Protein AF-A0A7S1K7I9-F1 (afdb_monomer_lite)

Radius of gyration: 34.08 Å; chains: 1; bounding box: 66×91×74 Å

pLDDT: mean 73.65, std 19.46, range [31.61, 96.75]

InterPro domains:
  IPR027417 P-loop containing nucleoside triphosphate hydrolase [G3DSA:3.40.50.300] (1-66)
  IPR041562 MCM, AAA-lid domain [PF17855] (1-43)

Secondary structure (DSSP, 8-state):
----HHHHHHHHHHHHHHHHHTT-SS--HHHHHHHHHHHHHHHHHTS-HHHHHHHHHHHHHHHTHHHHHHHHHHHHHHHHHHHHHHHHHHHHHTT------EEEHHHHHHHHHTTT--HHHHHHHHHSHHHHHHEEEETTTTEEEE-GGGSSSSSSTTPPPPPPPS------------------------------------PPPP-----

Sequence (211 aa):
MPLTLRHCESIIRIAEANARMHLRHNVTEMDIDCAIGLILESFIQCQKHGVAERLRKSFGRYISKVEDRFKMVAHLLEKQYTKKDRWNQILARDGAEPEITAVHIDELKKACEEHDLDDRHLDEYIKSTMFTRTFIYKPDTRTIEKRREDIDEDLEEDMPPPPPDDDDMGMGMGMDDDRWMDGGPGEDGEQDGDGGFEYGEQQPDEDELMH

Foldseek 3Di:
DDDDPVLVVQLVVQQCVVCVVVVHPDGDPVSSLVSQLVSLVVVLVPDDPVVSVVSCVVCVCSNCVLVVLLVVLVVLVVVLQVVQVVVQVVVVVVVDDRDQRKDAQVNSQVSCVVVVHHPVSVVVSCVDPVQVVFWDQDPVRNIIGGDPVVPPPVPPPPDDPDDPDPPPPDDDDDDDDDDDDDDDDDDDDDDDDDDDDDDDDDDDDDDDDDD

Organism: NCBI:txid1169539

Structure (mmCIF, N/CA/C/O backbone):
data_AF-A0A7S1K7I9-F1
#
_entry.id   AF-A0A7S1K7I9-F1
#
loop_
_atom_site.group_PDB
_atom_site.id
_atom_site.type_symbol
_atom_site.label_atom_id
_atom_site.label_alt_id
_atom_site.label_comp_id
_atom_site.label_asym_id
_atom_site.label_entity_id
_atom_site.label_seq_id
_atom_site.pdbx_PDB_ins_code
_atom_site.Cartn_x
_atom_site.Cartn_y
_atom_site.Cartn_z
_atom_site.occupancy
_atom_site.B_iso_or_equiv
_atom_site.auth_seq_id
_atom_site.auth_comp_id
_atom_site.auth_asym_id
_atom_site.auth_atom_id
_atom_site.pdbx_PDB_model_num
ATOM 1 N N . MET A 1 1 ? -12.363 7.067 23.872 1.00 53.91 1 MET A N 1
ATOM 2 C CA . MET A 1 1 ? -12.644 5.658 24.218 1.00 53.91 1 MET A CA 1
ATOM 3 C C . MET A 1 1 ? -11.504 4.816 23.663 1.00 53.91 1 MET A C 1
ATOM 5 O O . MET A 1 1 ? -11.133 5.084 22.526 1.00 53.91 1 MET A O 1
ATOM 9 N N . PRO A 1 2 ? -10.901 3.900 24.435 1.00 66.56 2 PRO A N 1
ATOM 10 C CA . PRO A 1 2 ? -9.802 3.068 23.946 1.00 66.56 2 PRO A CA 1
ATOM 11 C C . PRO A 1 2 ? -10.293 1.990 22.965 1.00 66.56 2 PRO A C 1
ATOM 13 O O . PRO A 1 2 ? -11.495 1.741 22.849 1.00 66.56 2 PRO A O 1
ATOM 16 N N . LEU A 1 3 ? -9.351 1.363 22.254 1.00 72.62 3 LEU A N 1
ATOM 17 C CA . LEU A 1 3 ? -9.616 0.243 21.354 1.00 72.62 3 LEU A CA 1
ATOM 18 C C . LEU A 1 3 ? -10.228 -0.933 22.145 1.00 72.62 3 LEU A C 1
ATOM 20 O O . LEU A 1 3 ? -9.727 -1.279 23.212 1.00 72.62 3 LEU A O 1
ATOM 24 N N . THR A 1 4 ? -11.314 -1.533 21.650 1.00 89.00 4 THR A N 1
ATOM 25 C CA . THR A 1 4 ? -12.041 -2.611 22.346 1.00 89.00 4 THR A CA 1
ATOM 26 C C . THR A 1 4 ? -11.858 -3.958 21.644 1.00 89.00 4 THR A C 1
ATOM 28 O O . THR A 1 4 ? -11.474 -3.997 20.476 1.00 89.00 4 THR A O 1
ATOM 31 N N . LEU A 1 5 ? -12.210 -5.064 22.318 1.00 88.38 5 LEU A N 1
ATOM 32 C CA . LEU A 1 5 ? -12.237 -6.414 21.724 1.00 88.38 5 LEU A CA 1
ATOM 33 C C . LEU A 1 5 ? -13.031 -6.471 20.409 1.00 88.38 5 LEU A C 1
ATOM 35 O O . LEU A 1 5 ? -12.642 -7.183 19.489 1.00 88.38 5 LEU A O 1
ATOM 39 N N . ARG A 1 6 ? -14.092 -5.662 20.289 1.00 88.88 6 ARG A N 1
ATOM 40 C CA . ARG A 1 6 ? -14.880 -5.535 19.056 1.00 88.88 6 ARG A CA 1
ATOM 41 C C . ARG A 1 6 ? -14.037 -5.026 17.888 1.00 88.88 6 ARG A C 1
ATOM 43 O O . ARG A 1 6 ? -14.228 -5.477 16.769 1.00 88.88 6 ARG A O 1
ATOM 50 N N . HIS A 1 7 ? -13.112 -4.098 18.125 1.00 90.31 7 HIS A N 1
ATOM 51 C CA . HIS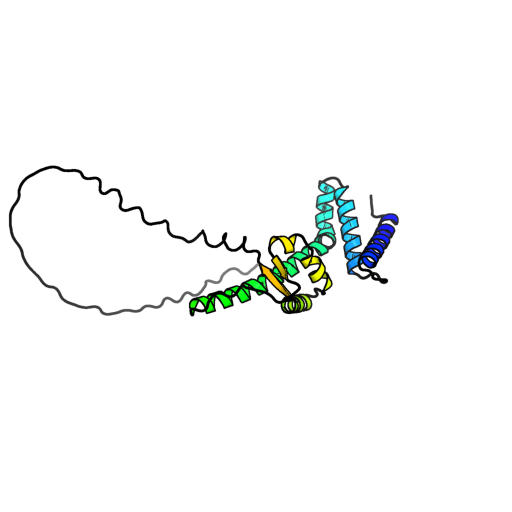 A 1 7 ? -12.251 -3.584 17.060 1.00 90.31 7 HIS A CA 1
ATOM 52 C C . HIS A 1 7 ? -11.240 -4.641 16.610 1.00 90.31 7 HIS A C 1
ATOM 54 O O . HIS A 1 7 ? -11.008 -4.768 15.415 1.00 90.31 7 HIS A O 1
ATOM 60 N N . CYS A 1 8 ? -10.694 -5.440 17.534 1.00 92.12 8 CYS A N 1
ATOM 61 C CA . CYS A 1 8 ? -9.830 -6.567 17.175 1.00 92.12 8 CYS A CA 1
ATOM 62 C C . CYS A 1 8 ? -10.583 -7.610 16.337 1.00 92.12 8 CYS A C 1
ATOM 64 O O . CYS A 1 8 ? -10.062 -8.079 15.330 1.00 92.12 8 CYS A O 1
ATOM 66 N N . GLU A 1 9 ? -11.829 -7.925 16.701 1.00 94.25 9 GLU A N 1
ATOM 67 C CA . GLU A 1 9 ? -12.684 -8.810 15.903 1.00 94.25 9 GLU A CA 1
ATOM 68 C C . GLU A 1 9 ? -12.947 -8.233 14.502 1.00 94.25 9 GLU A C 1
ATOM 70 O O . GLU A 1 9 ? -12.852 -8.954 13.508 1.00 94.25 9 GLU A O 1
ATOM 75 N N . SER A 1 10 ? -13.221 -6.926 14.405 1.00 94.94 10 SER A N 1
ATOM 76 C CA . SER A 1 10 ? -13.369 -6.247 13.115 1.00 94.94 10 SER A CA 1
ATOM 77 C C . SER A 1 10 ? -12.100 -6.335 12.263 1.00 94.94 10 SER A C 1
ATOM 79 O O . SER A 1 10 ? -12.211 -6.611 11.074 1.00 94.94 10 SER A O 1
ATOM 81 N N . ILE A 1 11 ? -10.909 -6.154 12.847 1.00 95.06 11 ILE A N 1
ATOM 82 C CA . ILE A 1 11 ? -9.628 -6.268 12.126 1.00 95.06 11 ILE A CA 1
ATOM 83 C C . ILE A 1 11 ? -9.480 -7.666 11.517 1.00 95.06 11 ILE A C 1
ATOM 85 O O . ILE A 1 11 ? -9.187 -7.781 10.331 1.00 95.06 11 ILE A O 1
ATOM 89 N N . ILE A 1 12 ? -9.742 -8.722 12.293 1.00 96.12 12 ILE A N 1
ATOM 90 C CA . ILE A 1 12 ? -9.643 -10.110 11.812 1.00 96.12 12 ILE A CA 1
ATOM 91 C C . ILE A 1 12 ? -10.622 -10.351 10.658 1.00 96.12 12 ILE A C 1
ATOM 93 O O . ILE A 1 12 ? -10.229 -10.852 9.607 1.00 96.12 12 ILE A O 1
ATOM 97 N N . ARG A 1 13 ? -11.885 -9.930 10.808 1.00 96.75 13 ARG A N 1
ATOM 98 C CA . ARG A 1 13 ? -12.907 -10.087 9.760 1.00 96.75 13 ARG A CA 1
ATOM 99 C C . ARG A 1 13 ? -12.545 -9.342 8.475 1.00 96.75 13 ARG A C 1
ATOM 101 O O . ARG A 1 13 ? -12.753 -9.883 7.393 1.00 96.75 13 ARG A O 1
ATOM 108 N N . ILE A 1 14 ? -12.020 -8.120 8.581 1.00 95.62 14 ILE A N 1
ATOM 109 C CA . ILE A 1 14 ? -11.590 -7.330 7.419 1.00 95.62 14 ILE A CA 1
ATOM 110 C C . ILE A 1 14 ? -10.384 -7.992 6.748 1.00 95.62 14 ILE A C 1
ATOM 112 O O . ILE A 1 14 ? -10.388 -8.129 5.529 1.00 95.62 14 ILE A O 1
ATOM 116 N N . ALA A 1 15 ? -9.398 -8.462 7.515 1.00 96.06 15 ALA A N 1
ATOM 117 C CA . ALA A 1 15 ? -8.229 -9.148 6.969 1.00 96.06 15 ALA A CA 1
ATOM 118 C C . ALA A 1 15 ? -8.616 -10.447 6.234 1.00 96.06 15 ALA A C 1
ATOM 120 O O . ALA A 1 15 ? -8.161 -10.700 5.119 1.00 96.06 15 ALA A O 1
ATOM 121 N N . GLU A 1 16 ? -9.521 -11.247 6.804 1.00 96.69 16 GLU A N 1
ATOM 122 C CA . GLU A 1 16 ? -10.067 -12.432 6.134 1.00 96.69 16 GLU A CA 1
ATOM 123 C C . GLU A 1 16 ? -10.867 -12.079 4.877 1.00 96.69 16 GLU A C 1
ATOM 125 O O . GLU A 1 16 ? -10.742 -12.755 3.856 1.00 96.69 16 GLU A O 1
ATOM 130 N N . ALA A 1 17 ? -11.694 -11.030 4.932 1.00 96.12 17 ALA A N 1
ATOM 131 C CA . ALA A 1 17 ? -12.446 -10.563 3.774 1.00 96.12 17 ALA A CA 1
ATOM 132 C C . ALA A 1 17 ? -11.504 -10.101 2.658 1.00 96.12 17 ALA A C 1
ATOM 134 O O . ALA A 1 17 ? -11.710 -10.483 1.509 1.00 96.12 17 ALA A O 1
ATOM 135 N N . ASN A 1 18 ? -10.440 -9.368 2.996 1.00 92.50 18 ASN A N 1
ATOM 136 C CA . ASN A 1 18 ? -9.428 -8.935 2.040 1.00 92.50 18 ASN A CA 1
ATOM 137 C C . ASN A 1 18 ? -8.725 -10.136 1.393 1.00 92.50 18 ASN A C 1
ATOM 139 O O . ASN A 1 18 ? -8.599 -10.193 0.172 1.00 92.50 18 ASN A O 1
ATOM 143 N N . ALA A 1 19 ? -8.350 -11.154 2.173 1.00 93.81 19 ALA A N 1
ATOM 144 C CA . ALA A 1 19 ? -7.784 -12.385 1.626 1.00 93.81 19 ALA A CA 1
ATOM 145 C C . ALA A 1 19 ? -8.766 -13.089 0.667 1.00 93.81 19 ALA A C 1
ATOM 147 O O . ALA A 1 19 ? -8.376 -13.479 -0.434 1.00 93.81 19 ALA A O 1
ATOM 148 N N . ARG A 1 20 ? -10.053 -13.183 1.030 1.00 94.81 20 ARG A N 1
ATOM 149 C CA . ARG A 1 20 ? -11.099 -13.805 0.195 1.00 94.81 20 ARG A CA 1
ATOM 150 C C . ARG A 1 20 ? -11.411 -13.015 -1.075 1.00 94.81 20 ARG A C 1
ATOM 152 O O . ARG A 1 20 ? -11.662 -13.635 -2.103 1.00 94.81 20 ARG A O 1
ATOM 159 N N . MET A 1 21 ? -11.372 -11.682 -1.030 1.00 92.56 21 MET A N 1
ATOM 160 C CA . MET A 1 21 ? -11.495 -10.827 -2.221 1.00 92.56 21 MET A CA 1
ATOM 161 C C . MET A 1 21 ? -10.374 -11.114 -3.224 1.00 92.56 21 MET A C 1
ATOM 163 O O . MET A 1 21 ? -10.609 -11.122 -4.428 1.00 92.56 21 MET A O 1
ATOM 167 N N . HIS A 1 22 ? -9.188 -11.455 -2.721 1.00 87.06 22 HIS A N 1
ATOM 168 C CA . HIS A 1 22 ? -8.052 -11.919 -3.515 1.00 87.06 22 HIS A CA 1
ATOM 169 C C . HIS A 1 22 ? -8.058 -13.434 -3.782 1.00 87.06 22 HIS A C 1
ATOM 171 O O . HIS A 1 22 ? -7.041 -13.982 -4.202 1.00 87.06 22 HIS A O 1
ATOM 177 N N . LEU A 1 23 ? -9.173 -14.128 -3.522 1.00 92.62 23 LEU A N 1
ATOM 178 C CA . LEU A 1 23 ? -9.333 -15.578 -3.702 1.00 92.62 23 LEU A CA 1
ATOM 179 C C . LEU A 1 23 ? -8.324 -16.430 -2.904 1.00 92.62 23 LEU A C 1
ATOM 181 O O . LEU A 1 23 ? -8.052 -17.578 -3.253 1.00 92.62 23 LEU A O 1
ATOM 185 N N . ARG A 1 24 ? -7.775 -15.893 -1.808 1.00 90.81 24 ARG A N 1
ATOM 186 C CA . ARG A 1 24 ? -6.837 -16.592 -0.922 1.00 90.81 24 ARG A CA 1
ATOM 187 C C . ARG A 1 24 ? -7.547 -17.217 0.266 1.00 90.81 24 ARG A C 1
ATOM 189 O O . ARG A 1 24 ? -8.467 -16.641 0.840 1.00 90.81 24 ARG A O 1
ATOM 196 N N . HIS A 1 25 ? -7.059 -18.391 0.664 1.00 93.12 25 HIS A N 1
ATOM 197 C CA . HIS A 1 25 ? -7.533 -19.078 1.865 1.00 93.12 25 HIS A CA 1
ATOM 198 C C . HIS A 1 25 ? -6.815 -18.615 3.140 1.00 93.12 25 HIS A C 1
ATOM 200 O O . HIS A 1 25 ? -7.385 -18.682 4.225 1.00 93.12 25 HIS A O 1
ATOM 206 N N . ASN A 1 26 ? -5.588 -18.103 2.997 1.00 94.81 26 ASN A N 1
ATOM 207 C CA . ASN A 1 26 ? -4.743 -17.700 4.114 1.00 94.81 26 ASN A CA 1
ATOM 208 C C . ASN A 1 26 ? -4.571 -16.179 4.140 1.00 94.81 26 ASN A C 1
ATOM 210 O O . ASN A 1 26 ? -4.330 -15.543 3.105 1.00 94.81 26 ASN A O 1
ATOM 214 N N . VAL A 1 27 ? -4.658 -15.629 5.348 1.00 94.50 27 VAL A N 1
ATOM 215 C CA . VAL A 1 27 ? -4.396 -14.219 5.646 1.00 94.50 27 VAL A CA 1
ATOM 216 C C . VAL A 1 27 ? -2.885 -13.979 5.642 1.00 94.50 27 VAL A C 1
ATOM 218 O O . VAL A 1 27 ? -2.120 -14.786 6.164 1.00 94.50 27 VAL A O 1
ATOM 221 N N . THR A 1 28 ? -2.461 -12.876 5.034 1.00 89.81 28 THR A N 1
ATOM 222 C CA . THR A 1 28 ? -1.064 -12.412 4.990 1.00 89.81 28 THR A CA 1
ATOM 223 C C . THR A 1 28 ? -0.897 -11.130 5.798 1.00 89.81 28 THR A C 1
ATOM 225 O O . THR A 1 28 ? -1.883 -10.462 6.106 1.00 89.81 28 THR A O 1
ATOM 228 N N . GLU A 1 29 ? 0.342 -10.749 6.113 1.00 88.25 29 GLU A N 1
ATOM 229 C CA . GLU A 1 29 ? 0.626 -9.507 6.851 1.00 88.25 29 GLU A CA 1
ATOM 230 C C . GLU A 1 29 ? 0.041 -8.269 6.161 1.00 88.25 29 GLU A C 1
ATOM 232 O O . GLU A 1 29 ? -0.480 -7.384 6.834 1.00 88.25 29 GLU A O 1
ATOM 237 N N . MET A 1 30 ? 0.004 -8.253 4.824 1.00 83.88 30 MET A N 1
ATOM 238 C CA . MET A 1 30 ? -0.624 -7.179 4.047 1.00 83.88 30 MET A CA 1
ATOM 239 C C . MET A 1 30 ? -2.116 -7.005 4.354 1.00 83.88 30 MET A C 1
ATOM 241 O O . MET A 1 30 ? -2.608 -5.880 4.423 1.00 83.88 30 MET A O 1
ATOM 245 N N . ASP A 1 31 ? -2.841 -8.109 4.545 1.00 90.38 31 ASP A N 1
ATOM 246 C CA . ASP A 1 31 ? -4.272 -8.078 4.856 1.00 90.38 31 ASP A CA 1
ATOM 247 C C . ASP A 1 31 ? -4.519 -7.494 6.249 1.00 90.38 31 ASP A C 1
ATOM 249 O O . ASP A 1 31 ? -5.487 -6.764 6.468 1.00 90.38 31 ASP A O 1
ATOM 253 N N . ILE A 1 32 ? -3.616 -7.795 7.185 1.00 91.88 32 ILE A N 1
ATOM 254 C CA . ILE A 1 32 ? -3.650 -7.284 8.554 1.00 91.88 32 ILE A CA 1
ATOM 255 C C . ILE A 1 32 ? -3.301 -5.794 8.560 1.00 91.88 32 ILE A C 1
ATOM 257 O O . ILE A 1 32 ? -4.031 -5.004 9.154 1.00 91.88 32 ILE A O 1
ATOM 261 N N . ASP A 1 33 ? -2.235 -5.398 7.863 1.00 88.06 33 ASP A N 1
ATOM 262 C CA . ASP A 1 33 ? -1.823 -3.999 7.724 1.00 88.06 33 ASP A CA 1
ATOM 263 C C . ASP A 1 33 ? -2.938 -3.152 7.086 1.00 88.06 33 ASP A C 1
ATOM 265 O O . ASP A 1 33 ? -3.249 -2.065 7.576 1.00 88.06 33 ASP A O 1
ATOM 269 N N . CYS A 1 34 ? -3.601 -3.671 6.047 1.00 86.94 34 CYS A N 1
ATOM 270 C CA . CYS A 1 34 ? -4.763 -3.033 5.426 1.00 86.94 34 CYS A CA 1
ATOM 271 C C . CYS A 1 34 ? -5.923 -2.867 6.423 1.00 86.94 34 CYS A C 1
ATOM 273 O O . CYS A 1 34 ? -6.470 -1.771 6.575 1.00 86.94 34 CYS A O 1
ATOM 275 N N . ALA A 1 35 ? -6.270 -3.932 7.153 1.00 92.56 35 ALA A N 1
ATOM 276 C CA . ALA A 1 35 ? -7.351 -3.909 8.133 1.00 92.56 35 ALA A CA 1
ATOM 277 C C . ALA A 1 35 ? -7.080 -2.939 9.297 1.00 92.56 35 ALA A C 1
ATOM 279 O O . ALA A 1 35 ? -7.985 -2.220 9.728 1.00 92.56 35 ALA A O 1
ATOM 280 N N . ILE A 1 36 ? -5.838 -2.884 9.791 1.00 90.94 36 ILE A N 1
ATOM 281 C CA . ILE A 1 36 ? -5.412 -1.937 10.829 1.00 90.94 36 ILE A CA 1
ATOM 282 C C . ILE A 1 36 ? -5.513 -0.502 10.307 1.00 90.94 36 ILE A C 1
ATOM 284 O O . ILE A 1 36 ? -6.091 0.343 10.993 1.00 90.94 36 ILE A O 1
ATOM 288 N N . GLY A 1 37 ? -5.004 -0.231 9.101 1.00 89.00 37 GLY A N 1
ATOM 289 C CA . GLY A 1 37 ? -5.075 1.090 8.472 1.00 89.00 37 GLY A CA 1
ATOM 290 C C . GLY A 1 37 ? -6.515 1.590 8.332 1.00 89.00 37 GLY A C 1
ATOM 291 O O . GLY A 1 37 ? -6.831 2.688 8.786 1.00 89.00 37 GLY A O 1
ATOM 292 N N . LEU A 1 38 ? -7.417 0.750 7.810 1.00 88.75 38 LEU A N 1
ATOM 293 C CA . LEU A 1 38 ? -8.845 1.062 7.658 1.00 88.75 38 LEU A CA 1
ATOM 294 C C . LEU A 1 38 ? -9.536 1.379 8.991 1.00 88.75 38 LEU A C 1
ATOM 296 O O . LEU A 1 38 ? -10.287 2.352 9.097 1.00 88.75 38 LEU A O 1
ATOM 300 N N . ILE A 1 39 ? -9.289 0.566 10.021 1.00 91.44 39 ILE A N 1
ATOM 301 C CA . ILE A 1 39 ? -9.899 0.759 11.342 1.00 91.44 39 ILE A CA 1
ATOM 302 C C . ILE A 1 39 ? -9.361 2.022 12.017 1.00 91.44 39 ILE A C 1
ATOM 304 O O . ILE A 1 39 ? -10.138 2.760 12.628 1.00 91.44 39 ILE A O 1
ATOM 308 N N . LEU A 1 40 ? -8.059 2.298 11.902 1.00 90.81 40 LEU A N 1
ATOM 309 C CA . LEU A 1 40 ? -7.459 3.520 12.435 1.00 90.81 40 LEU A CA 1
ATOM 310 C C . LEU A 1 40 ? -7.990 4.762 11.721 1.00 90.81 40 LEU A C 1
ATOM 312 O O . LEU A 1 40 ? -8.358 5.719 12.400 1.00 90.81 40 LEU A O 1
ATOM 316 N N . GLU A 1 41 ? -8.096 4.736 10.393 1.00 88.62 41 GLU A N 1
ATOM 317 C CA . GLU A 1 41 ? -8.627 5.855 9.614 1.00 88.62 41 GLU A CA 1
ATOM 318 C C . GLU A 1 41 ? -10.082 6.152 10.007 1.00 88.62 41 GLU A C 1
ATOM 320 O O . GLU A 1 41 ? -10.411 7.283 10.370 1.00 88.62 41 GLU A O 1
ATOM 325 N N . SER A 1 42 ? -10.935 5.123 10.079 1.00 89.75 42 SER A N 1
ATOM 326 C CA . SER A 1 42 ? -12.320 5.267 10.548 1.00 89.75 42 SER A CA 1
ATOM 327 C C . SER A 1 42 ? -12.396 5.809 11.982 1.00 89.75 42 SER A C 1
ATOM 329 O O . SER A 1 42 ? -13.173 6.722 12.272 1.00 89.75 42 SER A O 1
ATOM 331 N N . PHE A 1 43 ? -11.555 5.304 12.890 1.00 90.12 43 PHE A N 1
ATOM 332 C CA . PHE A 1 43 ? -11.536 5.750 14.282 1.00 90.12 43 PHE A CA 1
ATOM 333 C C . PHE A 1 43 ? -11.128 7.220 14.418 1.00 90.12 43 PHE A C 1
ATOM 335 O O . PHE A 1 43 ? -11.735 7.954 15.205 1.00 90.12 43 PHE A O 1
ATOM 342 N N . ILE A 1 44 ? -10.114 7.643 13.660 1.00 90.06 44 ILE A N 1
ATOM 343 C CA . ILE A 1 44 ? -9.586 9.009 13.637 1.00 90.06 44 ILE A CA 1
ATOM 344 C C . ILE A 1 44 ? -10.620 9.981 13.074 1.00 90.06 44 ILE A C 1
ATOM 346 O O . ILE A 1 44 ? -10.815 11.047 13.660 1.00 90.06 44 ILE A O 1
ATOM 350 N N . GLN A 1 45 ? -11.318 9.607 11.998 1.00 89.62 45 GLN A N 1
ATOM 351 C CA . GLN A 1 45 ? -12.375 10.424 11.394 1.00 89.62 45 GLN A CA 1
ATOM 352 C C . GLN A 1 45 ? -13.529 10.712 12.364 1.00 89.62 45 GLN A C 1
ATOM 354 O O . GLN A 1 45 ? -14.140 11.776 12.300 1.00 89.62 45 GLN A O 1
ATOM 359 N N . CYS A 1 46 ? -13.801 9.810 13.311 1.00 92.19 46 CYS A N 1
ATOM 360 C CA . CYS A 1 46 ? -14.815 10.018 14.346 1.00 92.19 46 CYS A CA 1
ATOM 361 C C . CYS A 1 46 ? -14.337 10.850 15.553 1.00 92.19 46 CYS A C 1
ATOM 363 O O . CYS A 1 46 ? -15.128 11.105 16.465 1.00 92.19 46 CYS A O 1
ATOM 365 N N . GLN A 1 47 ? -13.063 11.256 15.620 1.00 92.31 47 GLN A N 1
ATOM 366 C CA . GLN A 1 47 ? -12.553 12.070 16.727 1.00 92.31 47 GLN A CA 1
ATOM 367 C C . GLN A 1 47 ? -12.683 13.573 16.457 1.00 92.31 47 GLN A C 1
ATOM 369 O O . GLN A 1 47 ? -12.642 14.044 15.325 1.00 92.31 47 GLN A O 1
ATOM 374 N N . LYS A 1 48 ? -12.760 14.366 17.535 1.00 95.25 48 LYS A N 1
ATOM 375 C CA . LYS A 1 48 ? -12.640 15.832 17.447 1.00 95.25 48 LYS A CA 1
ATOM 376 C C . LYS A 1 48 ? -11.305 16.210 16.800 1.00 95.25 48 LYS A C 1
ATOM 378 O O . LYS A 1 48 ? -10.291 15.601 17.137 1.00 95.25 48 LYS A O 1
ATOM 383 N N . HIS A 1 49 ? -11.292 17.267 15.986 1.00 91.50 49 HIS A N 1
ATOM 384 C CA . HIS A 1 49 ? -10.138 17.696 15.181 1.00 91.50 49 HIS A CA 1
ATOM 385 C C . HIS A 1 49 ? -8.792 17.627 15.922 1.00 91.50 49 HIS A C 1
ATOM 387 O O . HIS A 1 49 ? -7.892 16.909 15.503 1.00 91.50 49 HIS A O 1
ATOM 393 N N . GLY A 1 50 ? -8.669 18.278 17.085 1.00 94.94 50 GLY A N 1
ATOM 394 C CA . GLY A 1 50 ? -7.403 18.292 17.833 1.00 94.94 50 GLY A CA 1
ATOM 395 C C . GLY A 1 50 ? -6.962 16.928 18.387 1.00 94.94 50 GLY A C 1
ATOM 396 O O . GLY A 1 50 ? -5.781 16.721 18.645 1.00 94.94 50 GLY A O 1
ATOM 397 N N . VAL A 1 51 ? -7.884 15.982 18.587 1.00 93.06 51 VAL A N 1
ATOM 398 C CA . VAL A 1 51 ? -7.549 14.592 18.944 1.00 93.06 51 VAL A CA 1
ATOM 399 C C . VAL A 1 51 ? -7.183 13.808 17.685 1.00 93.06 51 VAL A C 1
ATOM 401 O O . VAL A 1 51 ? -6.186 13.093 17.699 1.00 93.06 51 VAL A O 1
ATOM 404 N N . ALA A 1 52 ? -7.950 13.972 16.604 1.00 90.88 52 ALA A N 1
ATOM 405 C CA . ALA A 1 52 ? -7.701 13.329 15.318 1.00 90.88 52 ALA A CA 1
ATOM 406 C C . ALA A 1 52 ? -6.302 13.662 14.780 1.00 90.88 52 ALA A C 1
ATOM 408 O O . ALA A 1 52 ? -5.570 12.766 14.379 1.00 90.88 52 ALA A O 1
ATOM 409 N N . GLU A 1 53 ? -5.890 14.926 14.853 1.00 92.19 53 GLU A N 1
ATOM 410 C CA . GLU A 1 53 ? -4.579 15.391 14.392 1.00 92.19 53 GLU A CA 1
ATOM 411 C C . GLU A 1 53 ? -3.423 14.764 15.187 1.00 92.19 53 GLU A C 1
ATOM 413 O O . GLU A 1 53 ? -2.458 14.259 14.610 1.00 92.19 53 GLU A O 1
ATOM 418 N N . ARG A 1 54 ? -3.560 14.681 16.519 1.00 92.56 54 ARG A N 1
ATOM 419 C CA . ARG A 1 54 ? -2.590 13.970 17.367 1.00 92.56 54 ARG A CA 1
ATOM 420 C C . ARG A 1 54 ? -2.523 12.483 17.031 1.00 92.56 54 ARG A C 1
ATOM 422 O O . ARG A 1 54 ? -1.430 11.938 16.923 1.00 92.56 54 ARG A O 1
ATOM 429 N N . LEU A 1 55 ? -3.674 11.837 16.843 1.00 90.62 55 LEU A N 1
ATOM 430 C CA . LEU A 1 55 ? -3.736 10.419 16.497 1.00 90.62 55 LEU A CA 1
ATOM 431 C C . LEU A 1 55 ? -3.139 10.144 15.114 1.00 90.62 55 LEU A C 1
ATOM 433 O O . LEU A 1 55 ? -2.373 9.196 14.991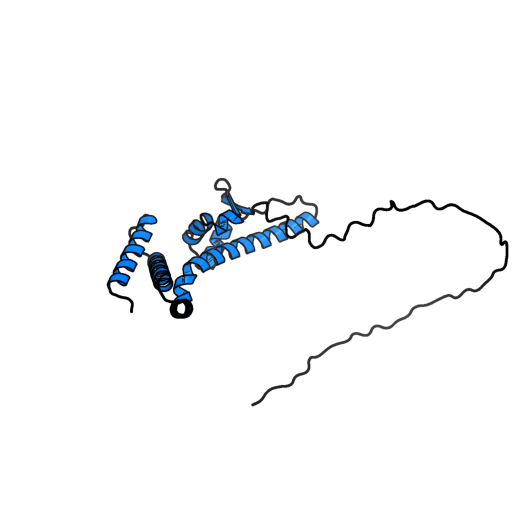 1.00 90.62 55 LEU A O 1
ATOM 437 N N . ARG A 1 56 ? -3.397 10.986 14.104 1.00 89.00 56 ARG A N 1
ATOM 438 C CA . ARG A 1 56 ? -2.753 10.865 12.784 1.00 89.00 56 ARG A CA 1
ATOM 439 C C . ARG A 1 56 ? -1.240 10.939 12.893 1.00 89.00 56 ARG A C 1
ATOM 441 O O . ARG A 1 56 ? -0.555 10.115 12.302 1.00 89.00 56 ARG A O 1
ATOM 448 N N . LYS A 1 57 ? -0.709 11.863 13.698 1.00 88.31 57 LYS A N 1
ATOM 449 C CA . LYS A 1 57 ? 0.740 11.968 13.907 1.00 88.31 57 LYS A CA 1
ATOM 450 C C . LYS A 1 57 ? 1.313 10.736 14.618 1.00 88.31 57 LYS A C 1
ATOM 452 O O . LYS A 1 57 ? 2.358 10.237 14.220 1.00 88.31 57 LYS A O 1
ATOM 457 N N . SER A 1 58 ? 0.626 10.216 15.636 1.00 88.19 58 SER A N 1
ATOM 458 C CA . SER A 1 58 ? 1.072 9.026 16.378 1.00 88.19 58 SER A CA 1
ATOM 459 C C . SER A 1 58 ? 0.952 7.722 15.583 1.00 88.19 58 SER A C 1
ATOM 461 O O . SER A 1 58 ? 1.785 6.834 15.746 1.00 88.19 58 SER A O 1
ATOM 463 N N . PHE A 1 59 ? -0.063 7.598 14.727 1.00 86.12 59 PHE A N 1
ATOM 464 C CA . PHE A 1 59 ? -0.367 6.380 13.971 1.00 86.12 59 PHE A CA 1
ATOM 465 C C . PHE A 1 59 ? -0.043 6.481 12.476 1.00 86.12 59 PHE A C 1
ATOM 467 O O . PHE A 1 59 ? -0.352 5.552 11.734 1.00 86.12 59 PHE A O 1
ATOM 474 N N . GLY A 1 60 ? 0.623 7.552 12.032 1.00 80.69 60 GLY A N 1
ATOM 475 C CA . GLY A 1 60 ? 0.896 7.820 10.614 1.00 80.69 60 GLY A CA 1
ATOM 476 C C . GLY A 1 60 ? 1.562 6.652 9.890 1.00 80.69 60 GLY A C 1
ATOM 477 O O . GLY A 1 60 ? 1.159 6.308 8.786 1.00 80.69 60 GLY A O 1
ATOM 478 N N . ARG A 1 61 ? 2.470 5.931 10.562 1.00 79.75 61 ARG A N 1
ATOM 479 C CA . ARG A 1 61 ? 3.113 4.720 10.020 1.00 79.75 61 ARG A CA 1
ATOM 480 C C . ARG A 1 61 ? 2.116 3.636 9.585 1.00 79.75 61 ARG A C 1
ATOM 482 O O . ARG A 1 61 ? 2.404 2.897 8.656 1.00 79.75 61 ARG A O 1
ATOM 489 N N . TYR A 1 62 ? 0.975 3.508 10.254 1.00 78.44 62 TYR A N 1
ATOM 490 C CA . TYR A 1 62 ? -0.029 2.481 9.953 1.00 78.44 62 TYR A CA 1
ATOM 491 C C . TYR A 1 62 ? -1.073 2.947 8.932 1.00 78.44 62 TYR A C 1
ATOM 493 O O . TYR A 1 62 ? -1.713 2.114 8.303 1.00 78.44 62 TYR A O 1
ATOM 501 N N . ILE A 1 63 ? -1.229 4.262 8.758 1.00 75.12 63 ILE A N 1
ATOM 502 C CA . ILE A 1 63 ? -2.181 4.868 7.816 1.00 75.12 63 ILE A CA 1
ATOM 503 C C . ILE A 1 63 ? -1.520 5.038 6.441 1.00 75.12 63 ILE A C 1
ATOM 505 O O . ILE A 1 63 ? -2.055 4.593 5.432 1.00 75.12 63 ILE A O 1
ATOM 509 N N . SER A 1 64 ? -0.314 5.610 6.400 1.00 64.31 64 SER A N 1
ATOM 510 C CA . SER A 1 64 ? 0.400 5.943 5.159 1.00 64.31 64 SER A CA 1
ATOM 511 C C . SER A 1 64 ? 1.001 4.736 4.439 1.00 64.31 64 SER A C 1
ATOM 513 O O . SER A 1 64 ? 1.314 4.829 3.259 1.00 64.31 64 SER A O 1
ATOM 515 N N . LYS A 1 65 ? 1.112 3.580 5.106 1.00 62.28 65 LYS A N 1
ATOM 516 C CA . LYS A 1 65 ? 1.745 2.367 4.564 1.00 62.28 65 LYS A CA 1
ATOM 517 C C . LYS A 1 65 ? 1.150 1.893 3.233 1.00 62.28 65 LYS A C 1
ATOM 519 O O . LYS A 1 65 ? 1.879 1.321 2.432 1.00 62.28 65 LYS A O 1
ATOM 524 N N . VAL A 1 66 ? -0.153 2.079 3.004 1.00 57.81 66 VAL A N 1
ATOM 525 C CA . VAL A 1 66 ? -0.808 1.658 1.751 1.00 57.81 66 VAL A CA 1
ATOM 526 C C . VAL A 1 66 ? -0.558 2.673 0.630 1.00 57.81 66 VAL A C 1
ATOM 528 O O . VAL A 1 66 ? -0.198 2.279 -0.475 1.00 57.81 66 VAL A O 1
ATOM 531 N N . GLU A 1 67 ? -0.668 3.972 0.918 1.00 61.16 67 GLU A N 1
ATOM 532 C CA . GLU A 1 67 ? -0.423 5.041 -0.063 1.00 61.16 67 GLU A CA 1
ATOM 533 C C . GLU A 1 67 ? 1.057 5.195 -0.440 1.00 61.16 67 GLU A C 1
ATOM 535 O O . GLU A 1 67 ? 1.365 5.480 -1.597 1.00 61.16 67 GLU A O 1
ATOM 540 N N . ASP A 1 68 ? 1.982 4.980 0.498 1.00 69.19 68 ASP A N 1
ATOM 541 C CA . ASP A 1 68 ? 3.424 5.078 0.235 1.00 69.19 68 ASP A CA 1
ATOM 542 C C . ASP A 1 68 ? 3.901 4.031 -0.771 1.00 69.19 68 ASP A C 1
ATOM 544 O O . ASP A 1 68 ? 4.813 4.297 -1.552 1.00 69.19 68 ASP A O 1
ATOM 548 N N . ARG A 1 69 ? 3.258 2.859 -0.823 1.00 75.06 69 ARG A N 1
ATOM 549 C CA . ARG A 1 69 ? 3.635 1.811 -1.779 1.00 75.06 69 ARG A CA 1
ATOM 550 C C . ARG A 1 69 ? 3.268 2.181 -3.209 1.00 75.06 69 ARG A C 1
ATOM 552 O O . ARG A 1 69 ? 4.093 2.005 -4.098 1.00 75.06 69 ARG A O 1
ATOM 559 N N . PHE A 1 70 ? 2.091 2.763 -3.440 1.00 80.94 70 PHE A N 1
ATOM 560 C CA . PHE A 1 70 ? 1.736 3.261 -4.775 1.00 80.94 70 PHE A CA 1
ATOM 561 C C . PHE A 1 70 ? 2.635 4.408 -5.219 1.00 80.94 70 PHE A C 1
ATOM 563 O O . PHE A 1 70 ? 3.045 4.443 -6.377 1.00 80.94 70 PHE A O 1
ATOM 570 N N . LYS A 1 71 ? 3.005 5.305 -4.300 1.00 84.94 71 LYS A N 1
ATOM 571 C CA . LYS A 1 71 ? 3.978 6.368 -4.583 1.00 84.94 71 LYS A CA 1
ATOM 572 C C . LYS A 1 71 ? 5.354 5.803 -4.927 1.00 84.94 71 LYS A C 1
ATOM 574 O O . LYS A 1 71 ? 5.993 6.301 -5.846 1.00 84.94 71 LYS A O 1
ATOM 579 N N . MET A 1 72 ? 5.785 4.742 -4.245 1.00 87.12 72 MET A N 1
ATOM 580 C CA . MET A 1 72 ? 7.044 4.065 -4.549 1.00 87.12 72 MET A CA 1
ATOM 581 C C . MET A 1 72 ? 7.021 3.428 -5.943 1.00 87.12 72 MET A C 1
ATOM 583 O O . MET A 1 72 ? 7.922 3.682 -6.735 1.00 87.12 72 MET A O 1
ATOM 587 N N . VAL A 1 73 ? 5.979 2.656 -6.282 1.00 87.50 73 VAL A N 1
ATOM 588 C CA . VAL A 1 73 ? 5.849 2.052 -7.624 1.00 87.50 73 VAL A CA 1
ATOM 589 C C . VAL A 1 73 ? 5.808 3.137 -8.707 1.00 87.50 73 VAL A C 1
ATOM 591 O O . VAL A 1 73 ? 6.484 3.004 -9.726 1.00 87.50 73 VAL A O 1
ATOM 594 N N . ALA A 1 74 ? 5.084 4.237 -8.470 1.00 88.81 74 ALA A N 1
ATOM 595 C CA . ALA A 1 74 ? 5.045 5.380 -9.380 1.00 88.81 74 ALA A CA 1
ATOM 596 C C . ALA A 1 74 ? 6.432 6.001 -9.592 1.00 88.81 74 ALA A C 1
ATOM 598 O O . ALA A 1 74 ? 6.843 6.204 -10.731 1.00 88.81 74 ALA A O 1
ATOM 599 N N . HIS A 1 75 ? 7.177 6.232 -8.509 1.00 89.88 75 HIS A N 1
ATOM 600 C CA . HIS A 1 75 ? 8.531 6.774 -8.570 1.00 89.88 75 HIS A CA 1
ATOM 601 C C . HIS A 1 75 ? 9.494 5.849 -9.332 1.00 89.88 75 HIS A C 1
ATOM 603 O O . HIS A 1 75 ? 10.308 6.311 -10.134 1.00 89.88 75 HIS A O 1
ATOM 609 N N . LEU A 1 76 ? 9.396 4.532 -9.120 1.00 89.50 76 LEU A N 1
ATOM 610 C CA . LEU A 1 76 ? 10.204 3.552 -9.849 1.00 89.50 76 LEU A CA 1
ATOM 611 C C . LEU A 1 76 ? 9.880 3.552 -11.342 1.00 89.50 76 LEU A C 1
ATOM 613 O O . LEU A 1 76 ? 10.796 3.508 -12.162 1.00 89.50 76 LEU A O 1
ATOM 617 N N . LEU A 1 77 ? 8.598 3.634 -11.699 1.00 89.62 77 LEU A N 1
ATOM 618 C CA . LEU A 1 77 ? 8.172 3.727 -13.089 1.00 89.62 77 LEU A CA 1
ATOM 619 C C . LEU A 1 77 ? 8.697 5.007 -13.745 1.00 89.62 77 LEU A C 1
ATOM 621 O O . LEU A 1 77 ? 9.332 4.934 -14.795 1.00 89.62 77 LEU A O 1
ATOM 625 N N . GLU A 1 78 ? 8.509 6.156 -13.102 1.00 89.50 78 GLU A N 1
ATOM 626 C CA . GLU A 1 78 ? 9.002 7.452 -13.572 1.00 89.50 78 GLU A CA 1
ATOM 627 C C . GLU A 1 78 ? 10.518 7.436 -13.798 1.00 89.50 78 GLU A C 1
ATOM 629 O O . GLU A 1 78 ? 10.993 7.807 -14.868 1.00 89.50 78 GLU A O 1
ATOM 634 N N . LYS A 1 79 ? 11.283 6.872 -12.858 1.00 89.06 79 LYS A N 1
ATOM 635 C CA . LYS A 1 79 ? 12.734 6.699 -12.995 1.00 89.06 79 LYS A CA 1
ATOM 636 C C . LYS A 1 79 ? 13.122 5.888 -14.238 1.00 89.06 79 LYS A C 1
ATOM 638 O O . LYS A 1 79 ? 14.104 6.230 -14.903 1.00 89.06 79 LYS A O 1
ATOM 643 N N . GLN A 1 80 ? 12.387 4.820 -14.561 1.00 87.12 80 GLN A N 1
ATOM 644 C CA . GLN A 1 80 ? 12.642 4.028 -15.774 1.00 87.12 80 GLN A CA 1
ATOM 645 C C . GLN A 1 80 ? 12.312 4.817 -17.046 1.00 87.12 80 GLN A C 1
ATOM 647 O O . GLN A 1 80 ? 13.057 4.735 -18.026 1.00 87.12 80 GLN A O 1
ATOM 652 N N . TYR A 1 81 ? 11.251 5.625 -17.018 1.00 86.69 81 TYR A N 1
ATOM 653 C CA . TYR A 1 81 ? 10.904 6.528 -18.113 1.00 86.69 81 TYR A CA 1
ATOM 654 C C . TYR A 1 81 ? 11.965 7.588 -18.347 1.00 86.69 81 TYR A C 1
ATOM 656 O O . TYR A 1 81 ? 12.477 7.662 -19.456 1.00 86.69 81 TYR A O 1
ATOM 664 N N . THR A 1 82 ? 12.360 8.349 -17.324 1.00 85.88 82 THR A N 1
ATOM 665 C CA . THR A 1 82 ? 13.385 9.397 -17.455 1.00 85.88 82 THR A CA 1
ATOM 666 C C . THR A 1 82 ? 14.689 8.833 -18.018 1.00 85.88 82 THR A C 1
ATOM 668 O O . THR A 1 82 ? 15.376 9.486 -18.802 1.00 85.88 82 THR A O 1
ATOM 671 N N . LYS A 1 83 ? 15.040 7.594 -17.646 1.00 85.00 83 LYS A N 1
ATOM 672 C CA . LYS A 1 83 ? 16.220 6.906 -18.178 1.00 85.00 83 LYS A CA 1
ATOM 673 C C . LYS A 1 83 ? 16.095 6.610 -19.676 1.00 85.00 83 LYS A C 1
ATOM 675 O O . LYS A 1 83 ? 17.058 6.839 -20.406 1.00 85.00 83 LYS A O 1
ATOM 680 N N . LYS A 1 84 ? 14.949 6.088 -20.124 1.00 83.19 84 LYS A N 1
ATOM 681 C CA . LYS A 1 84 ? 14.696 5.775 -21.540 1.00 83.19 84 LYS A CA 1
ATOM 682 C C . LYS A 1 84 ? 14.499 7.032 -22.384 1.00 83.19 84 LYS A C 1
ATOM 684 O O . LYS A 1 84 ? 15.031 7.103 -23.482 1.00 83.19 84 LYS A O 1
ATOM 689 N N . ASP A 1 85 ? 13.831 8.038 -21.842 1.00 82.56 85 ASP A N 1
ATOM 690 C CA . ASP A 1 85 ? 13.612 9.322 -22.500 1.00 82.56 85 ASP A CA 1
ATOM 691 C C . ASP A 1 85 ? 14.932 10.056 -22.757 1.00 82.56 85 ASP A C 1
ATOM 693 O O . ASP A 1 85 ? 15.225 10.447 -23.883 1.00 82.56 85 ASP A O 1
ATOM 697 N N . ARG A 1 86 ? 15.815 10.109 -21.749 1.00 80.62 86 ARG A N 1
ATOM 698 C CA . ARG A 1 86 ? 17.170 10.657 -21.909 1.00 80.62 86 ARG A CA 1
ATOM 699 C C . ARG A 1 86 ? 17.966 9.922 -22.988 1.00 80.62 86 ARG A C 1
ATOM 701 O O . ARG A 1 86 ? 18.715 10.550 -23.729 1.00 80.62 86 ARG A O 1
ATOM 708 N N . TRP A 1 87 ? 17.830 8.599 -23.064 1.00 76.94 87 TRP A N 1
ATOM 709 C CA . TRP A 1 87 ? 18.479 7.802 -24.105 1.00 76.94 87 TRP A CA 1
ATOM 710 C C . TRP A 1 87 ? 17.924 8.131 -25.498 1.00 76.94 87 TRP A C 1
ATOM 712 O O . TRP A 1 87 ? 18.699 8.356 -26.425 1.00 76.94 87 TRP A O 1
ATOM 722 N N . ASN A 1 88 ? 16.601 8.252 -25.622 1.00 78.62 88 ASN A N 1
ATOM 723 C CA . ASN A 1 88 ? 15.938 8.635 -26.866 1.00 78.62 88 ASN A CA 1
ATOM 724 C C . ASN A 1 88 ? 16.309 10.058 -27.310 1.00 78.62 88 ASN A C 1
ATOM 726 O O . ASN A 1 88 ? 16.566 10.264 -28.491 1.00 78.62 88 ASN A O 1
ATOM 730 N N . GLN A 1 89 ? 16.426 11.021 -26.390 1.00 76.06 89 GLN A N 1
ATOM 731 C CA . GLN A 1 89 ? 16.877 12.384 -26.706 1.00 76.06 89 GLN A CA 1
ATOM 732 C C . GLN A 1 89 ? 18.319 12.423 -27.231 1.00 76.06 89 GLN A C 1
ATOM 734 O O . GLN A 1 89 ? 18.615 13.174 -28.159 1.00 76.06 89 GLN A O 1
ATOM 739 N N . ILE A 1 90 ? 19.221 11.604 -26.675 1.00 77.06 90 ILE A N 1
ATOM 740 C CA . ILE A 1 90 ? 20.603 11.497 -27.171 1.00 77.06 90 ILE A CA 1
ATOM 741 C C . ILE A 1 90 ? 20.610 10.945 -28.602 1.00 77.06 90 ILE A C 1
ATOM 743 O O . ILE A 1 90 ? 21.262 11.520 -29.469 1.00 77.06 90 ILE A O 1
ATOM 747 N N . LEU A 1 91 ? 19.842 9.885 -28.866 1.00 73.19 91 LEU A N 1
ATOM 748 C CA . LEU A 1 91 ? 19.730 9.293 -30.203 1.00 73.19 91 LEU A CA 1
ATOM 749 C C . LEU A 1 91 ? 19.074 10.242 -31.217 1.00 73.19 91 LEU A C 1
ATOM 751 O O . LEU A 1 91 ? 19.498 10.296 -32.371 1.00 73.19 91 LEU A O 1
ATOM 755 N N . ALA A 1 92 ? 18.079 11.022 -30.790 1.00 70.12 92 ALA A N 1
ATOM 756 C CA . ALA A 1 92 ? 17.442 12.033 -31.629 1.00 70.12 92 ALA A CA 1
ATOM 757 C C . ALA A 1 92 ? 18.416 13.152 -32.022 1.00 70.12 92 ALA A C 1
ATOM 759 O O . ALA A 1 92 ? 18.370 13.654 -33.145 1.00 70.12 92 ALA A O 1
ATOM 760 N N . ARG A 1 93 ? 19.360 13.495 -31.135 1.00 68.25 93 ARG A N 1
ATOM 761 C CA . ARG A 1 93 ? 20.438 14.448 -31.435 1.00 68.25 93 ARG A CA 1
ATOM 762 C C . ARG A 1 93 ? 21.398 13.938 -32.513 1.00 68.25 93 ARG A C 1
ATOM 764 O O . ARG A 1 93 ? 21.950 14.746 -33.254 1.00 68.25 93 ARG A O 1
ATOM 771 N N . ASP A 1 94 ? 21.535 12.620 -32.630 1.00 71.94 94 ASP A N 1
ATOM 772 C CA . ASP A 1 94 ? 22.321 11.939 -33.665 1.00 71.94 94 ASP A CA 1
ATOM 773 C C . ASP A 1 94 ? 21.508 11.665 -34.955 1.00 71.94 94 ASP A C 1
ATOM 775 O O . ASP A 1 94 ? 21.992 11.001 -35.873 1.00 71.94 94 ASP A O 1
ATOM 779 N N . GLY A 1 95 ? 20.285 12.207 -35.059 1.00 67.25 95 GLY A N 1
ATOM 780 C CA . GLY A 1 95 ? 19.443 12.152 -36.259 1.00 67.25 95 GLY A CA 1
ATOM 781 C C . GLY A 1 95 ? 18.521 10.933 -36.360 1.00 67.25 95 GLY A C 1
ATOM 782 O O . GLY A 1 95 ? 17.958 10.696 -37.429 1.00 67.25 95 GLY A O 1
ATOM 783 N N . ALA A 1 96 ? 18.358 10.154 -35.286 1.00 66.00 96 ALA A N 1
ATOM 784 C CA . ALA A 1 96 ? 17.379 9.068 -35.234 1.00 66.00 96 ALA A CA 1
ATOM 785 C C . ALA A 1 96 ? 15.962 9.597 -34.939 1.00 66.00 96 ALA A C 1
ATOM 787 O O . ALA A 1 96 ? 15.791 10.552 -34.184 1.00 66.00 96 ALA A O 1
ATOM 788 N N . GLU A 1 97 ? 14.927 8.969 -35.502 1.00 61.12 97 GLU A N 1
ATOM 789 C CA . GLU A 1 97 ? 13.545 9.306 -35.142 1.00 61.12 97 GLU A CA 1
ATOM 790 C C . GLU A 1 97 ? 13.265 8.909 -33.679 1.00 61.12 97 GLU A C 1
ATOM 792 O O . GLU A 1 97 ? 13.618 7.796 -33.274 1.00 61.12 97 GLU A O 1
ATOM 797 N N . PRO A 1 98 ? 12.639 9.787 -32.872 1.00 61.91 98 PRO A N 1
ATOM 798 C CA . PRO A 1 98 ? 12.320 9.475 -31.487 1.00 61.91 98 PRO A CA 1
ATOM 799 C C . PRO A 1 98 ? 11.294 8.336 -31.423 1.00 61.91 98 PRO A C 1
ATOM 801 O O . PRO A 1 98 ? 10.152 8.469 -31.866 1.00 61.91 98 PRO A O 1
ATOM 804 N N . GLU A 1 99 ? 11.703 7.202 -30.856 1.00 66.31 99 GLU A N 1
ATOM 805 C CA . GLU A 1 99 ? 10.817 6.069 -30.599 1.00 66.31 99 GLU A CA 1
ATOM 806 C C . GLU A 1 99 ? 9.893 6.374 -29.408 1.00 66.31 99 GLU A C 1
ATOM 808 O O . GLU A 1 99 ? 10.274 7.069 -28.463 1.00 66.31 99 GLU A O 1
ATOM 813 N N . ILE A 1 100 ? 8.666 5.844 -29.431 1.00 68.31 100 ILE A N 1
ATOM 814 C CA . ILE A 1 100 ? 7.723 5.978 -28.314 1.00 68.31 100 ILE A CA 1
ATOM 815 C C . ILE A 1 100 ? 8.365 5.367 -27.063 1.00 68.31 100 ILE A C 1
ATOM 817 O O . ILE A 1 100 ? 8.602 4.160 -27.003 1.00 68.31 100 ILE A O 1
ATOM 821 N N . THR A 1 101 ? 8.623 6.197 -26.049 1.00 77.00 101 THR A N 1
ATOM 822 C CA . THR A 1 101 ? 9.196 5.751 -24.778 1.00 77.00 101 THR A CA 1
ATOM 823 C C . THR A 1 101 ? 8.231 4.775 -24.103 1.00 77.00 101 THR A C 1
ATOM 825 O O . THR A 1 101 ? 7.187 5.170 -23.586 1.00 77.00 101 THR A O 1
ATOM 828 N N . ALA A 1 102 ? 8.578 3.488 -24.122 1.00 83.44 102 ALA A N 1
ATOM 829 C CA . ALA A 1 102 ? 7.787 2.414 -23.537 1.00 83.44 102 ALA A CA 1
ATOM 830 C C . ALA A 1 102 ? 8.611 1.624 -22.508 1.00 83.44 102 ALA A C 1
ATOM 832 O O . ALA A 1 102 ? 9.759 1.222 -22.744 1.00 83.44 102 ALA A O 1
ATOM 833 N N . VAL A 1 103 ? 8.019 1.371 -21.342 1.00 86.19 103 VAL A N 1
ATOM 834 C CA . VAL A 1 103 ? 8.629 0.561 -20.276 1.00 86.19 103 VAL A CA 1
ATOM 835 C C . VAL A 1 103 ? 7.978 -0.815 -20.271 1.00 86.19 103 VAL A C 1
ATOM 837 O O . VAL A 1 103 ? 6.757 -0.924 -20.187 1.00 86.19 103 VAL A O 1
ATOM 840 N N . HIS A 1 104 ? 8.774 -1.880 -20.369 1.00 88.69 104 HIS A N 1
ATOM 841 C CA . HIS A 1 104 ? 8.238 -3.237 -20.298 1.00 88.69 104 HIS A CA 1
ATOM 842 C C . HIS A 1 104 ? 7.851 -3.570 -18.853 1.00 88.69 104 HIS A C 1
ATOM 844 O O . HIS A 1 104 ? 8.589 -3.242 -17.922 1.00 88.69 104 HIS A O 1
ATOM 850 N N . ILE A 1 105 ? 6.723 -4.255 -18.647 1.00 88.12 105 ILE A N 1
ATOM 851 C CA . ILE A 1 105 ? 6.241 -4.568 -17.293 1.00 88.12 105 ILE A CA 1
ATOM 852 C C . ILE A 1 105 ? 7.249 -5.401 -16.495 1.00 88.12 105 ILE A C 1
ATOM 854 O O . ILE A 1 105 ? 7.387 -5.199 -15.296 1.00 88.12 105 ILE A O 1
ATOM 858 N N . ASP A 1 106 ? 8.002 -6.281 -17.159 1.00 87.62 106 ASP A N 1
ATOM 859 C CA . ASP A 1 106 ? 9.021 -7.109 -16.502 1.00 87.62 106 ASP A CA 1
ATOM 860 C C . ASP A 1 106 ? 10.216 -6.274 -15.986 1.00 87.62 106 ASP A C 1
ATOM 862 O O . ASP A 1 106 ? 10.828 -6.632 -14.982 1.00 87.62 106 ASP A O 1
ATOM 866 N N . GLU A 1 107 ? 10.532 -5.134 -16.618 1.00 87.88 107 GLU A N 1
ATOM 867 C CA . GLU A 1 107 ? 11.566 -4.210 -16.120 1.00 87.88 107 GLU A CA 1
ATOM 868 C C . GLU A 1 107 ? 11.102 -3.495 -14.851 1.00 87.88 107 GLU A C 1
ATOM 870 O O . GLU A 1 107 ? 11.861 -3.372 -13.888 1.00 87.88 107 GLU A O 1
ATOM 875 N N . LEU A 1 108 ? 9.844 -3.041 -14.844 1.00 88.69 108 LEU A N 1
ATOM 876 C CA . LEU A 1 108 ? 9.238 -2.432 -13.666 1.00 88.69 108 LEU A CA 1
ATOM 877 C C . LEU A 1 108 ? 9.117 -3.457 -12.537 1.00 88.69 108 LEU A C 1
ATOM 879 O O . LEU A 1 108 ? 9.469 -3.153 -11.406 1.00 88.69 108 LEU A O 1
ATOM 883 N N . LYS A 1 109 ? 8.700 -4.684 -12.854 1.00 88.50 109 LYS A N 1
ATOM 884 C CA . LYS A 1 109 ? 8.598 -5.791 -11.905 1.00 88.50 109 LYS A CA 1
ATOM 885 C C . LYS A 1 109 ? 9.929 -6.063 -11.209 1.00 88.50 109 LYS A C 1
ATOM 887 O O . LYS A 1 109 ? 9.976 -6.100 -9.987 1.00 88.50 109 LYS A O 1
ATOM 892 N N . LYS A 1 110 ? 11.016 -6.171 -11.975 1.00 88.75 110 LYS A N 1
ATOM 893 C CA . LYS A 1 110 ? 12.356 -6.358 -11.413 1.00 88.75 110 LYS A CA 1
ATOM 894 C C . LYS A 1 110 ? 12.763 -5.196 -10.501 1.00 88.75 110 LYS A C 1
ATOM 896 O 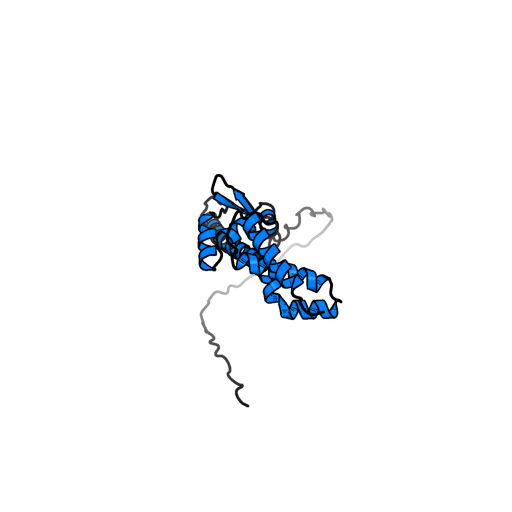O . LYS A 1 110 ? 13.316 -5.421 -9.432 1.00 88.75 110 LYS A O 1
ATOM 901 N N . ALA A 1 111 ? 12.465 -3.959 -10.900 1.00 85.44 111 ALA A N 1
ATOM 902 C CA . ALA A 1 111 ? 12.722 -2.793 -10.058 1.00 85.44 111 ALA A CA 1
ATOM 903 C C . ALA A 1 111 ? 11.872 -2.806 -8.775 1.00 85.44 111 ALA A C 1
ATOM 905 O O . ALA A 1 111 ? 12.345 -2.389 -7.727 1.00 85.44 111 ALA A O 1
ATOM 906 N N . CYS A 1 112 ? 10.635 -3.299 -8.830 1.00 87.44 112 CYS A N 1
ATOM 907 C CA . CYS A 1 112 ? 9.792 -3.482 -7.653 1.00 87.44 112 CYS A CA 1
ATOM 908 C C . CYS A 1 112 ? 10.351 -4.562 -6.708 1.00 87.44 112 CYS A C 1
ATOM 910 O O . CYS A 1 112 ? 10.437 -4.316 -5.506 1.00 87.44 112 CYS A O 1
ATOM 912 N N . GLU A 1 113 ? 10.806 -5.701 -7.236 1.00 86.31 113 GLU A N 1
ATOM 913 C CA . GLU A 1 113 ? 11.423 -6.779 -6.446 1.00 86.31 113 GLU A CA 1
ATOM 914 C C . GLU A 1 113 ? 12.660 -6.296 -5.666 1.00 86.31 113 GLU A C 1
ATOM 916 O O . GLU A 1 113 ? 12.854 -6.683 -4.517 1.00 86.31 113 GLU A O 1
ATOM 921 N N . GLU A 1 114 ? 13.465 -5.394 -6.242 1.00 86.38 114 GLU A N 1
ATOM 922 C CA . GLU A 1 114 ? 14.623 -4.775 -5.569 1.00 86.38 114 GLU A CA 1
ATOM 923 C C . GLU A 1 114 ? 14.242 -3.890 -4.365 1.00 86.38 114 GLU A C 1
ATOM 925 O O . GLU A 1 114 ? 15.093 -3.570 -3.535 1.00 86.38 114 GLU A O 1
ATOM 930 N N . HIS A 1 115 ? 12.972 -3.498 -4.259 1.00 81.81 115 HIS A N 1
ATOM 931 C CA . HIS A 1 115 ? 12.438 -2.608 -3.229 1.00 81.81 115 HIS A CA 1
ATOM 932 C C . HIS A 1 115 ? 11.388 -3.287 -2.332 1.00 81.81 115 HIS A C 1
ATOM 934 O O . HIS A 1 115 ? 10.553 -2.599 -1.743 1.00 81.81 115 HIS A O 1
ATOM 940 N N . ASP A 1 116 ? 11.420 -4.622 -2.230 1.00 79.44 116 ASP A N 1
ATOM 941 C CA . ASP A 1 116 ? 10.468 -5.433 -1.451 1.00 79.44 116 ASP A CA 1
ATOM 942 C C . ASP A 1 116 ? 8.994 -5.204 -1.864 1.00 79.44 116 ASP A C 1
ATOM 944 O O . ASP A 1 116 ? 8.063 -5.320 -1.060 1.00 79.44 116 ASP A O 1
ATOM 948 N N . LEU A 1 117 ? 8.765 -4.844 -3.132 1.00 82.44 117 LEU A N 1
ATOM 949 C CA . LEU A 1 117 ? 7.436 -4.673 -3.709 1.00 82.44 117 LEU A CA 1
ATOM 950 C C . LEU A 1 117 ? 7.080 -5.891 -4.561 1.00 82.44 117 LEU A C 1
ATOM 952 O O . LEU A 1 117 ? 7.523 -6.031 -5.697 1.00 82.44 117 LEU A O 1
ATOM 956 N N . ASP A 1 118 ? 6.211 -6.738 -4.018 1.00 79.69 118 ASP A N 1
ATOM 957 C CA . ASP A 1 118 ? 5.667 -7.887 -4.746 1.00 79.69 118 ASP A CA 1
ATOM 958 C C . ASP A 1 118 ? 4.784 -7.481 -5.941 1.00 79.69 118 ASP A C 1
ATOM 960 O O . ASP A 1 118 ? 4.176 -6.406 -5.949 1.00 79.69 118 ASP A O 1
ATOM 964 N N . ASP A 1 119 ? 4.577 -8.421 -6.869 1.00 81.44 119 ASP A N 1
ATOM 965 C CA . ASP A 1 119 ? 3.668 -8.353 -8.031 1.00 81.44 119 ASP A CA 1
ATOM 966 C C . ASP A 1 119 ? 2.288 -7.773 -7.705 1.00 81.44 119 ASP A C 1
ATOM 968 O O . ASP A 1 119 ? 1.664 -7.100 -8.518 1.00 81.44 119 ASP A O 1
ATOM 972 N N . ARG A 1 120 ? 1.811 -8.006 -6.481 1.00 76.69 120 ARG A N 1
ATOM 973 C CA . ARG A 1 120 ? 0.521 -7.503 -6.002 1.00 76.69 120 ARG A CA 1
ATOM 974 C C . ARG A 1 120 ? 0.465 -5.987 -5.955 1.00 76.69 120 ARG A C 1
ATOM 976 O O . ARG A 1 120 ? -0.541 -5.402 -6.340 1.00 76.69 120 ARG A O 1
ATOM 983 N N . HIS A 1 121 ? 1.537 -5.358 -5.488 1.00 81.31 121 HIS A N 1
ATOM 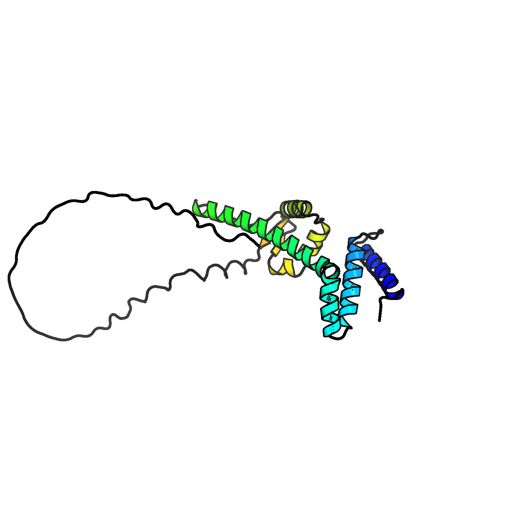984 C CA . HIS A 1 121 ? 1.626 -3.905 -5.423 1.00 81.31 121 HIS A CA 1
ATOM 985 C C . HIS A 1 121 ? 1.602 -3.305 -6.822 1.00 81.31 121 HIS A C 1
ATOM 987 O O . HIS A 1 121 ? 0.987 -2.262 -7.033 1.00 81.31 121 HIS A O 1
ATOM 993 N N . LEU A 1 122 ? 2.231 -3.992 -7.776 1.00 85.50 122 LEU A N 1
ATOM 994 C CA . LEU A 1 122 ? 2.222 -3.603 -9.174 1.00 85.50 122 LEU A CA 1
ATOM 995 C C . LEU A 1 122 ? 0.821 -3.748 -9.788 1.00 85.50 122 LEU A C 1
ATOM 997 O O . LEU A 1 122 ? 0.328 -2.809 -10.407 1.00 85.50 122 LEU A O 1
ATOM 1001 N N . ASP A 1 123 ? 0.145 -4.872 -9.559 1.00 86.31 123 ASP A N 1
ATOM 1002 C CA . ASP A 1 123 ? -1.213 -5.117 -10.059 1.00 86.31 123 ASP A CA 1
ATOM 1003 C C . ASP A 1 123 ? -2.246 -4.138 -9.479 1.00 86.31 123 ASP A C 1
ATOM 1005 O O . ASP A 1 123 ? -3.138 -3.665 -10.191 1.00 86.31 123 ASP A O 1
ATOM 1009 N N . GLU A 1 124 ? -2.150 -3.837 -8.183 1.00 84.69 124 GLU A N 1
ATOM 1010 C CA . GLU A 1 124 ? -2.987 -2.835 -7.521 1.00 84.69 124 GLU A CA 1
ATOM 1011 C C . GLU A 1 124 ? -2.680 -1.426 -8.045 1.00 84.69 124 GLU A C 1
ATOM 1013 O O . GLU A 1 124 ? -3.605 -0.657 -8.315 1.00 84.69 124 GLU A O 1
ATOM 1018 N N . TYR A 1 125 ? -1.400 -1.102 -8.262 1.00 87.94 125 TYR A N 1
ATOM 1019 C CA . TYR A 1 125 ? -0.986 0.181 -8.821 1.00 87.94 125 TYR A CA 1
ATOM 1020 C C . TYR A 1 125 ? -1.505 0.375 -10.248 1.00 87.94 125 TYR A C 1
ATOM 1022 O O . TYR A 1 125 ? -2.101 1.413 -10.520 1.00 87.94 125 TYR A O 1
ATOM 1030 N N . ILE A 1 126 ? -1.382 -0.621 -11.132 1.00 88.44 126 ILE A N 1
ATOM 1031 C CA . ILE A 1 126 ? -1.866 -0.550 -12.525 1.00 88.44 126 ILE A CA 1
ATOM 1032 C C . ILE A 1 126 ? -3.384 -0.301 -12.586 1.00 88.44 126 ILE A C 1
ATOM 1034 O O . ILE A 1 126 ? -3.876 0.361 -13.499 1.00 88.44 126 ILE A O 1
ATOM 1038 N N . LYS A 1 127 ? -4.145 -0.795 -11.602 1.00 86.19 127 LYS A N 1
ATOM 1039 C CA . LYS A 1 127 ? -5.599 -0.566 -11.493 1.00 86.19 127 LYS A CA 1
ATOM 1040 C C . LYS A 1 127 ? -5.960 0.748 -10.793 1.00 86.19 127 LYS A C 1
ATOM 1042 O O . LYS A 1 127 ? -7.132 1.123 -10.778 1.00 86.19 127 LYS A O 1
ATOM 1047 N N . SER A 1 128 ? -4.992 1.421 -10.176 1.00 86.56 128 SER A N 1
ATOM 1048 C CA . SER A 1 128 ? -5.222 2.627 -9.384 1.00 86.56 128 SER A CA 1
ATOM 1049 C C . SER A 1 128 ? -5.488 3.855 -10.258 1.00 86.56 128 SER A C 1
ATOM 1051 O O . SER A 1 128 ? -4.988 3.978 -11.379 1.00 86.56 128 SER A O 1
ATOM 1053 N N . THR A 1 129 ? -6.214 4.826 -9.700 1.00 83.38 129 THR A N 1
ATOM 1054 C CA . THR A 1 129 ? -6.433 6.129 -10.344 1.00 83.38 129 THR A CA 1
ATOM 1055 C C . THR A 1 129 ? -5.128 6.895 -10.567 1.00 83.38 129 THR A C 1
ATOM 1057 O O . THR A 1 129 ? -5.023 7.633 -11.546 1.00 83.38 129 THR A O 1
ATOM 1060 N N . MET A 1 130 ? -4.124 6.693 -9.701 1.00 81.50 130 MET A N 1
ATOM 1061 C CA . MET A 1 130 ? -2.796 7.302 -9.838 1.00 81.50 130 MET A CA 1
ATOM 1062 C C . MET A 1 130 ? -2.090 6.848 -11.116 1.00 81.50 130 MET A C 1
ATOM 1064 O O . MET A 1 130 ? -1.506 7.677 -11.804 1.00 81.50 130 MET A O 1
ATOM 1068 N N . PHE A 1 131 ? -2.179 5.561 -11.462 1.00 88.94 131 PHE A N 1
ATOM 1069 C CA . PHE A 1 131 ? -1.598 5.042 -12.698 1.00 88.94 131 PHE A CA 1
ATOM 1070 C C . PHE A 1 131 ? -2.366 5.526 -13.926 1.00 88.94 131 PHE A C 1
ATOM 1072 O O . PHE A 1 131 ? -1.770 6.105 -14.826 1.00 88.94 131 PHE A O 1
ATOM 1079 N N . THR A 1 132 ? -3.693 5.363 -13.950 1.00 86.81 132 THR A N 1
ATOM 1080 C CA . THR A 1 132 ? -4.512 5.664 -15.143 1.00 86.81 132 THR A CA 1
ATOM 1081 C C . THR A 1 132 ? -4.501 7.136 -15.561 1.00 86.81 132 THR A C 1
ATOM 1083 O O . THR A 1 132 ? -4.858 7.458 -16.701 1.00 86.81 132 THR A O 1
ATOM 1086 N N . ARG A 1 133 ? -4.120 8.029 -14.634 1.00 87.38 133 ARG A N 1
ATOM 1087 C CA . ARG A 1 133 ? -3.973 9.464 -14.882 1.00 87.38 133 ARG A CA 1
ATOM 1088 C C . ARG A 1 133 ? -2.821 9.736 -15.854 1.00 87.38 133 ARG A C 1
ATOM 1090 O O . ARG A 1 133 ? -3.049 10.383 -16.866 1.00 87.38 133 ARG A O 1
ATOM 1097 N N . THR A 1 134 ? -1.649 9.165 -15.589 1.00 85.12 134 THR A N 1
ATOM 1098 C CA . THR A 1 134 ? -0.391 9.477 -16.297 1.00 85.12 134 THR A CA 1
ATOM 1099 C C . THR A 1 134 ? 0.038 8.377 -17.272 1.00 85.12 134 THR A C 1
ATOM 1101 O O . T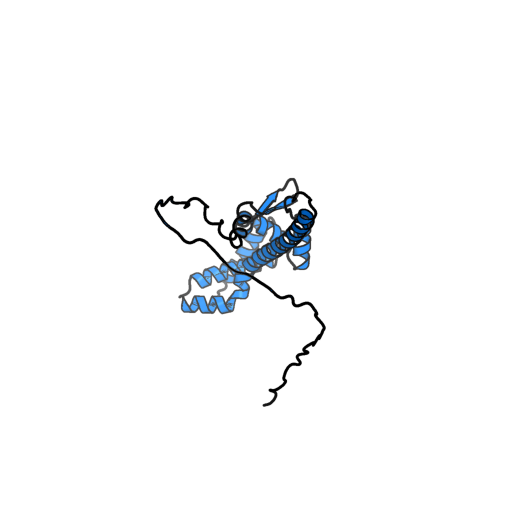HR A 1 134 ? 0.716 8.647 -18.259 1.00 85.12 134 THR A O 1
ATOM 1104 N N . PHE A 1 135 ? -0.367 7.127 -17.042 1.00 89.12 135 PHE A N 1
ATOM 1105 C CA . PHE A 1 135 ? 0.112 5.962 -17.784 1.00 89.12 135 PHE A CA 1
ATOM 1106 C C . PHE A 1 135 ? -1.022 5.095 -18.334 1.00 89.12 135 PHE A C 1
ATOM 1108 O O . PHE A 1 135 ? -2.148 5.075 -17.831 1.00 89.12 135 PHE A O 1
ATOM 1115 N N . ILE A 1 136 ? -0.695 4.340 -19.382 1.00 89.44 136 ILE A N 1
ATOM 1116 C CA . ILE A 1 136 ? -1.569 3.355 -20.018 1.00 89.44 136 ILE A CA 1
ATOM 1117 C C . ILE A 1 136 ? -0.808 2.033 -20.112 1.00 89.44 136 ILE A C 1
ATOM 1119 O O . ILE A 1 136 ? 0.312 1.982 -20.618 1.00 89.44 136 ILE A O 1
ATOM 1123 N N . TYR A 1 137 ? -1.426 0.951 -19.635 1.00 90.25 137 TYR A N 1
ATOM 1124 C CA . TYR A 1 137 ? -0.891 -0.402 -19.774 1.00 90.25 137 TYR A CA 1
ATOM 1125 C C . TYR A 1 137 ? -1.469 -1.075 -21.022 1.00 90.25 137 TYR A C 1
ATOM 1127 O O . TYR A 1 137 ? -2.689 -1.197 -21.151 1.00 90.25 137 TYR A O 1
ATOM 1135 N N . LYS A 1 138 ? -0.597 -1.532 -21.927 1.00 89.62 138 LYS A N 1
ATOM 1136 C CA . LYS A 1 138 ? -0.962 -2.322 -23.107 1.00 89.62 138 LYS A CA 1
ATOM 1137 C C . LYS A 1 138 ? -0.711 -3.809 -22.829 1.00 89.62 138 LYS A C 1
ATOM 1139 O O . LYS A 1 138 ? 0.448 -4.230 -22.787 1.00 89.62 138 LYS A O 1
ATOM 1144 N N . PRO A 1 139 ? -1.764 -4.627 -22.651 1.00 83.81 139 PRO A N 1
ATOM 1145 C CA . PRO A 1 139 ? -1.605 -6.045 -22.337 1.00 83.81 139 PRO A CA 1
ATOM 1146 C C . PRO A 1 139 ? -1.004 -6.851 -23.498 1.00 83.81 139 PRO A C 1
ATOM 1148 O O . PRO A 1 139 ? -0.263 -7.795 -23.243 1.00 83.81 139 PRO A O 1
ATOM 1151 N N . ASP A 1 140 ? -1.258 -6.453 -24.750 1.00 85.25 140 ASP A N 1
ATOM 1152 C CA . ASP A 1 140 ? -0.776 -7.168 -25.943 1.00 85.25 140 ASP A CA 1
ATOM 1153 C C . ASP A 1 140 ? 0.752 -7.136 -26.065 1.00 85.25 140 ASP A C 1
ATOM 1155 O O . ASP A 1 140 ? 1.388 -8.133 -26.401 1.00 85.25 140 ASP A O 1
ATOM 1159 N N . THR A 1 141 ? 1.351 -5.987 -25.754 1.00 85.56 141 THR A N 1
ATOM 1160 C CA . THR A 1 141 ? 2.799 -5.750 -25.832 1.00 85.56 141 THR A CA 1
ATOM 1161 C C . THR A 1 141 ? 3.486 -5.846 -24.474 1.00 85.56 141 THR A C 1
ATOM 1163 O O . THR A 1 141 ? 4.709 -5.786 -24.408 1.00 85.56 141 THR A O 1
ATOM 1166 N N . ARG A 1 142 ? 2.716 -5.989 -23.385 1.00 88.00 142 ARG A N 1
ATOM 1167 C CA . ARG A 1 142 ? 3.187 -5.944 -21.989 1.00 88.00 142 ARG A CA 1
ATOM 1168 C C . ARG A 1 142 ? 4.018 -4.686 -21.693 1.00 88.00 142 ARG A C 1
ATOM 1170 O O . ARG A 1 142 ? 4.915 -4.707 -20.848 1.00 88.00 142 ARG A O 1
ATOM 1177 N N . THR A 1 143 ? 3.688 -3.582 -22.362 1.00 89.75 143 THR A N 1
ATOM 1178 C CA . THR A 1 143 ? 4.348 -2.285 -22.202 1.00 89.75 143 THR A CA 1
ATOM 1179 C C . THR A 1 143 ? 3.449 -1.287 -21.489 1.00 89.75 143 THR A C 1
ATOM 1181 O O . THR A 1 143 ? 2.222 -1.313 -21.591 1.00 89.75 143 THR A O 1
ATOM 1184 N N . ILE A 1 144 ? 4.085 -0.399 -20.745 1.00 90.12 144 ILE A N 1
ATOM 1185 C CA . ILE A 1 144 ? 3.491 0.793 -20.165 1.00 90.12 144 ILE A CA 1
ATOM 1186 C C . ILE A 1 144 ? 3.942 1.955 -21.047 1.00 90.12 144 ILE A C 1
ATOM 1188 O O . ILE A 1 144 ? 5.123 2.016 -21.395 1.00 90.12 144 ILE A O 1
ATOM 1192 N N . GLU A 1 145 ? 3.019 2.854 -21.386 1.00 89.31 145 GLU A N 1
ATOM 1193 C CA . GLU A 1 145 ? 3.269 4.102 -22.128 1.00 89.31 145 GLU A CA 1
ATOM 1194 C C . GLU A 1 145 ? 2.737 5.311 -21.335 1.00 89.31 145 GLU A C 1
ATOM 1196 O O . GLU A 1 145 ? 1.722 5.195 -20.639 1.00 89.31 145 GLU A O 1
ATOM 1201 N N . LYS A 1 146 ? 3.415 6.466 -21.420 1.00 85.75 146 LYS A N 1
ATOM 1202 C CA . LYS A 1 146 ? 2.939 7.732 -20.831 1.00 85.75 146 LYS A CA 1
ATOM 1203 C C . LYS A 1 146 ? 1.801 8.290 -21.696 1.00 85.75 146 LYS A C 1
ATOM 1205 O O . LYS A 1 146 ? 1.824 8.171 -22.923 1.00 85.75 146 LYS A O 1
ATOM 1210 N N . ARG A 1 147 ? 0.782 8.881 -21.073 1.00 80.94 147 ARG A N 1
ATOM 1211 C CA . ARG A 1 147 ? -0.300 9.575 -21.783 1.00 80.94 147 ARG A CA 1
ATOM 1212 C C . ARG A 1 147 ? 0.280 10.819 -22.471 1.00 80.94 147 ARG A C 1
ATOM 1214 O O . ARG A 1 147 ? 1.072 11.540 -21.878 1.00 80.94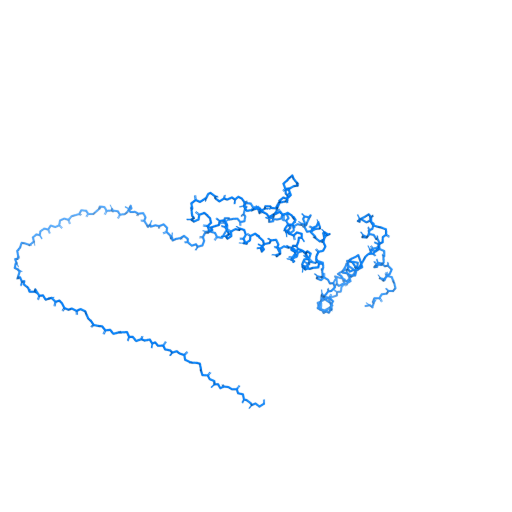 147 ARG A O 1
ATOM 1221 N N . ARG A 1 148 ? -0.113 11.065 -23.726 1.00 63.47 148 ARG A N 1
ATOM 1222 C CA . ARG A 1 148 ? 0.434 12.155 -24.561 1.00 63.47 148 ARG A CA 1
ATOM 1223 C C . ARG A 1 148 ? 0.171 13.573 -24.037 1.00 63.47 148 ARG A C 1
ATOM 1225 O O . ARG A 1 148 ? 0.885 14.471 -24.443 1.00 63.47 148 ARG A O 1
ATOM 1232 N N . GLU A 1 149 ? -0.803 13.770 -23.153 1.00 56.78 149 GLU A N 1
ATOM 1233 C CA . GLU A 1 149 ? -1.167 15.101 -22.635 1.00 56.78 149 GLU A CA 1
ATOM 1234 C C . GLU A 1 149 ? -0.124 15.681 -21.653 1.00 56.78 149 GLU A C 1
ATOM 1236 O O . GLU A 1 149 ? -0.098 16.885 -21.459 1.00 56.78 149 GLU A O 1
ATOM 1241 N N . ASP A 1 150 ? 0.788 14.864 -21.104 1.00 49.12 150 ASP A N 1
ATOM 1242 C CA . ASP A 1 150 ? 1.830 15.299 -20.151 1.00 49.12 150 ASP A CA 1
ATOM 1243 C C . ASP A 1 150 ? 3.202 15.548 -20.826 1.00 49.12 150 ASP A C 1
ATOM 1245 O O . ASP A 1 150 ? 4.247 15.411 -20.178 1.00 49.12 150 ASP A O 1
ATOM 1249 N N . ILE A 1 151 ? 3.226 15.747 -22.149 1.00 53.53 151 ILE A N 1
ATOM 1250 C CA . ILE A 1 151 ? 4.451 16.010 -22.931 1.00 53.53 151 ILE A CA 1
ATOM 1251 C C . ILE A 1 151 ? 4.547 17.496 -23.314 1.00 53.53 151 ILE A C 1
ATOM 1253 O O . ILE A 1 151 ? 5.649 17.999 -23.512 1.00 53.53 151 ILE A O 1
ATOM 1257 N N . ASP A 1 152 ? 3.419 18.209 -23.342 1.00 47.88 152 ASP A N 1
ATOM 1258 C CA . ASP A 1 152 ? 3.359 19.567 -23.887 1.00 47.88 152 ASP A CA 1
ATOM 1259 C C . ASP A 1 152 ? 3.515 20.675 -22.819 1.00 47.88 152 ASP A C 1
ATOM 1261 O O . ASP A 1 152 ? 3.777 21.816 -23.181 1.00 47.88 152 ASP A O 1
ATOM 1265 N N . GLU A 1 153 ? 3.427 20.375 -21.512 1.00 48.06 153 GLU A N 1
ATOM 1266 C CA . GLU A 1 153 ? 3.522 21.409 -20.454 1.00 48.06 153 GLU A CA 1
ATOM 1267 C C . GLU A 1 153 ? 4.965 21.801 -20.065 1.00 48.06 153 GLU A C 1
ATOM 1269 O O . GLU A 1 153 ? 5.173 22.915 -19.594 1.00 48.06 153 GLU A O 1
ATOM 1274 N N . ASP A 1 154 ? 5.975 20.956 -20.308 1.00 49.81 154 ASP A N 1
ATOM 1275 C CA . ASP A 1 154 ? 7.370 21.247 -19.913 1.00 49.81 154 ASP A CA 1
ATOM 1276 C C . ASP A 1 154 ? 8.186 21.973 -21.010 1.00 49.81 154 ASP A C 1
ATOM 1278 O O . ASP A 1 154 ? 9.351 22.313 -20.799 1.00 49.81 154 ASP A O 1
ATOM 1282 N N . LEU A 1 155 ? 7.610 22.199 -22.200 1.00 54.09 155 LEU A N 1
ATOM 1283 C CA . LEU A 1 155 ? 8.322 22.744 -23.370 1.00 54.09 155 LEU A CA 1
ATOM 1284 C C . LEU A 1 155 ? 7.984 24.205 -23.708 1.00 54.09 155 LEU A C 1
ATOM 1286 O O . LEU A 1 155 ? 8.595 24.765 -24.618 1.00 54.09 155 LEU A O 1
ATOM 1290 N N . GLU A 1 156 ? 7.063 24.848 -22.986 1.00 54.78 156 GLU A N 1
ATOM 1291 C CA . GLU A 1 156 ? 6.664 26.236 -23.278 1.00 54.78 156 GLU A CA 1
ATOM 1292 C C . GLU A 1 156 ? 7.475 27.309 -22.522 1.00 54.78 156 GLU A C 1
ATOM 1294 O O . GLU A 1 156 ? 7.357 28.489 -22.848 1.00 54.78 156 GLU A O 1
ATOM 1299 N N . GLU A 1 157 ? 8.336 26.949 -21.561 1.00 56.38 157 GLU A N 1
ATOM 1300 C CA . GLU A 1 157 ? 9.020 27.943 -20.708 1.00 56.38 157 GLU A CA 1
ATOM 1301 C C . GLU A 1 157 ? 10.305 28.564 -21.292 1.00 56.38 157 GLU A C 1
ATOM 1303 O O . GLU A 1 157 ? 10.756 29.580 -20.766 1.00 56.38 157 GLU A O 1
ATOM 1308 N N . ASP A 1 158 ? 10.879 28.032 -22.380 1.00 57.81 158 ASP A N 1
ATOM 1309 C CA . ASP A 1 158 ? 12.207 28.468 -22.871 1.00 57.81 158 ASP A CA 1
ATOM 1310 C C . ASP A 1 158 ? 12.228 28.951 -24.336 1.00 57.81 158 ASP A C 1
ATOM 1312 O O . ASP A 1 158 ? 13.276 29.018 -24.983 1.00 57.81 158 ASP A O 1
ATOM 1316 N N . MET A 1 159 ? 11.065 29.302 -24.897 1.00 65.06 159 MET A N 1
ATOM 1317 C CA . MET A 1 159 ? 11.015 29.905 -26.229 1.00 65.06 159 MET A CA 1
ATOM 1318 C C . MET A 1 159 ? 11.228 31.425 -26.122 1.00 65.06 159 MET A C 1
ATOM 1320 O O . MET A 1 159 ? 10.425 32.107 -25.477 1.00 65.06 159 MET A O 1
ATOM 1324 N N . PRO A 1 160 ? 12.275 32.001 -26.748 1.00 65.44 160 PRO A N 1
ATOM 1325 C CA . PRO A 1 160 ? 12.416 33.450 -26.801 1.00 65.44 160 PRO A CA 1
ATOM 1326 C C . PRO A 1 160 ? 11.194 34.048 -27.514 1.00 65.44 160 PRO A C 1
ATOM 1328 O O . PRO A 1 160 ? 10.690 33.441 -28.466 1.00 65.44 160 PRO A O 1
ATOM 1331 N N . PRO A 1 161 ? 10.698 35.219 -27.070 1.00 67.81 161 PRO A N 1
ATOM 1332 C CA . PRO A 1 161 ? 9.545 35.847 -27.696 1.00 67.81 161 PRO A CA 1
ATOM 1333 C C . PRO A 1 161 ? 9.804 36.021 -29.197 1.00 67.81 161 PRO A C 1
ATOM 1335 O O . PRO A 1 161 ? 10.945 36.309 -29.584 1.00 67.81 161 PRO A O 1
ATOM 1338 N N . PRO A 1 162 ? 8.775 35.842 -30.047 1.00 65.75 162 PRO A N 1
ATOM 1339 C CA . PRO A 1 162 ? 8.934 36.040 -31.477 1.00 65.75 162 PRO A CA 1
ATOM 1340 C C . PRO A 1 162 ? 9.490 37.448 -31.732 1.00 65.75 162 PRO A C 1
ATOM 1342 O O . PRO A 1 162 ? 9.094 38.393 -31.036 1.00 65.75 162 PRO A O 1
ATOM 1345 N N . PRO A 1 163 ? 10.438 37.599 -32.675 1.00 69.38 163 PRO A N 1
ATOM 1346 C CA . PRO A 1 163 ? 10.962 38.910 -33.018 1.00 69.38 163 PRO A CA 1
ATOM 1347 C C . PRO A 1 163 ? 9.801 39.825 -33.436 1.00 69.38 163 PRO A C 1
ATOM 1349 O O . PRO A 1 163 ? 8.848 39.342 -34.050 1.00 69.38 163 PRO A O 1
ATOM 1352 N N . PRO A 1 164 ? 9.845 41.116 -33.070 1.00 68.75 164 PRO A N 1
ATOM 1353 C CA . PRO A 1 164 ? 8.785 42.052 -33.417 1.00 68.75 164 PRO A CA 1
ATOM 1354 C C . PRO A 1 164 ? 8.615 42.117 -34.938 1.00 68.75 164 PRO A C 1
ATOM 1356 O O . PRO A 1 164 ? 9.605 42.172 -35.665 1.00 68.75 164 PRO A O 1
ATOM 1359 N N . ASP A 1 165 ? 7.363 42.092 -35.396 1.00 63.84 165 ASP A N 1
ATOM 1360 C CA . ASP A 1 165 ? 7.012 42.170 -36.813 1.00 63.84 165 ASP A CA 1
ATOM 1361 C C . ASP A 1 165 ? 7.568 43.468 -37.433 1.00 63.84 165 ASP A C 1
ATOM 1363 O O . ASP A 1 165 ? 7.289 44.566 -36.946 1.00 63.84 165 ASP A O 1
ATOM 1367 N N . ASP A 1 166 ? 8.328 43.348 -38.527 1.00 55.94 166 ASP A N 1
ATOM 1368 C CA . ASP A 1 166 ? 8.920 44.453 -39.308 1.00 55.94 166 ASP A CA 1
ATOM 1369 C C . ASP A 1 166 ? 7.869 45.259 -40.119 1.00 55.94 166 ASP A C 1
ATOM 1371 O O . ASP A 1 166 ? 8.130 45.714 -41.232 1.00 55.94 166 ASP A O 1
ATOM 1375 N N . ASP A 1 167 ? 6.670 45.466 -39.569 1.00 51.06 167 ASP A N 1
ATOM 1376 C CA . ASP A 1 167 ? 5.542 46.135 -40.235 1.00 51.06 167 ASP A CA 1
ATOM 1377 C C . ASP A 1 167 ? 5.195 47.512 -39.624 1.00 51.06 167 ASP A C 1
ATOM 1379 O O . ASP A 1 167 ? 4.056 47.974 -39.705 1.00 51.06 167 ASP A O 1
ATOM 1383 N N . ASP A 1 168 ? 6.187 48.227 -39.077 1.00 49.97 168 ASP A N 1
ATOM 1384 C CA . ASP A 1 168 ? 6.084 49.674 -38.804 1.00 49.97 168 ASP A CA 1
ATOM 1385 C C . ASP A 1 168 ? 7.161 50.489 -39.543 1.00 49.97 168 ASP A C 1
ATOM 1387 O O . ASP A 1 168 ? 7.863 51.332 -38.988 1.00 49.97 168 ASP A O 1
ATOM 1391 N N . MET A 1 169 ? 7.284 50.261 -40.854 1.00 50.09 169 MET A N 1
ATOM 1392 C CA . MET A 1 169 ? 7.856 51.249 -41.780 1.00 50.09 169 MET A CA 1
ATOM 1393 C C . MET A 1 169 ? 6.757 52.234 -42.208 1.00 50.09 169 MET A C 1
ATOM 1395 O O . MET A 1 169 ? 6.343 52.303 -43.369 1.00 50.09 169 MET A O 1
ATOM 1399 N N . GLY A 1 170 ? 6.264 53.007 -41.239 1.00 45.25 170 GLY A N 1
ATOM 1400 C CA . GLY A 1 170 ? 5.409 54.162 -41.469 1.00 45.25 170 GLY A CA 1
ATOM 1401 C C . GLY A 1 170 ? 6.155 55.264 -42.225 1.00 45.25 170 GLY A C 1
ATOM 1402 O O . GLY A 1 170 ? 6.962 56.001 -41.666 1.00 45.25 170 GLY A O 1
ATOM 1403 N N . MET A 1 171 ? 5.855 55.385 -43.518 1.00 47.19 171 MET A N 1
ATOM 1404 C CA . MET A 1 171 ? 6.210 56.512 -44.385 1.00 47.19 171 MET A CA 1
ATOM 1405 C C . MET A 1 171 ? 5.926 57.877 -43.732 1.00 47.19 171 MET A C 1
ATOM 1407 O O . MET A 1 171 ? 4.775 58.215 -43.456 1.00 47.19 171 MET A O 1
ATOM 1411 N N . GLY A 1 172 ? 6.963 58.709 -43.617 1.00 40.97 172 GLY A N 1
ATOM 1412 C CA . GLY A 1 172 ? 6.869 60.144 -43.348 1.00 40.97 172 GLY A CA 1
ATOM 1413 C C . GLY A 1 172 ? 7.789 60.929 -44.285 1.00 40.97 172 GLY A C 1
ATOM 1414 O O . GLY A 1 172 ? 8.990 61.014 -44.056 1.00 40.97 172 GLY A O 1
ATOM 1415 N N . MET A 1 173 ? 7.220 61.473 -45.363 1.00 40.25 173 MET A N 1
ATOM 1416 C CA . MET A 1 173 ? 7.862 62.411 -46.295 1.00 40.25 173 MET A CA 1
ATOM 1417 C C . MET A 1 173 ? 8.221 63.752 -45.631 1.00 40.25 173 MET A C 1
ATOM 1419 O O . MET A 1 173 ? 7.401 64.301 -44.898 1.00 40.25 173 MET A O 1
ATOM 1423 N N . GLY A 1 174 ? 9.329 64.360 -46.081 1.00 36.56 174 GLY A N 1
ATOM 1424 C CA . GLY A 1 174 ? 9.390 65.809 -46.332 1.00 36.56 174 GLY A CA 1
ATOM 1425 C C . GLY A 1 174 ? 10.723 66.511 -46.037 1.00 36.56 174 GLY A C 1
ATOM 1426 O O . GLY A 1 174 ? 11.014 66.705 -44.867 1.00 36.56 174 GLY A O 1
ATOM 1427 N N . MET A 1 175 ? 11.412 66.943 -47.116 1.00 36.78 175 MET A N 1
ATOM 1428 C CA . MET A 1 175 ? 12.069 68.265 -47.342 1.00 36.78 175 MET A CA 1
ATOM 1429 C C . MET A 1 175 ? 13.124 68.756 -46.319 1.00 36.78 175 MET A C 1
ATOM 1431 O O . MET A 1 175 ? 12.909 68.676 -45.122 1.00 36.78 175 MET A O 1
ATOM 1435 N N . ASP A 1 176 ? 14.260 69.381 -46.629 1.00 37.91 176 ASP A N 1
ATOM 1436 C CA . ASP A 1 176 ? 14.943 69.888 -47.826 1.00 37.91 176 ASP A CA 1
ATOM 1437 C C . ASP A 1 176 ? 16.386 70.275 -47.383 1.00 37.91 176 ASP A C 1
ATOM 1439 O O . ASP A 1 176 ? 16.657 70.421 -46.190 1.00 37.91 176 ASP A O 1
ATOM 1443 N N . ASP A 1 177 ? 17.253 70.508 -48.371 1.00 36.50 177 ASP A N 1
ATOM 1444 C CA . ASP A 1 177 ? 18.412 71.420 -48.385 1.00 36.50 177 ASP A CA 1
ATOM 1445 C C . ASP A 1 177 ? 19.762 71.091 -47.694 1.00 36.50 177 ASP A C 1
ATOM 1447 O O . ASP A 1 177 ? 19.941 71.077 -46.479 1.00 36.50 177 ASP A O 1
ATOM 1451 N N . ASP A 1 178 ? 20.762 70.994 -48.585 1.00 38.75 178 ASP A N 1
ATOM 1452 C CA . ASP A 1 178 ? 22.095 71.604 -48.529 1.00 38.75 178 ASP A CA 1
ATOM 1453 C C . ASP A 1 178 ? 23.032 71.320 -47.343 1.00 38.75 178 ASP A C 1
ATOM 1455 O O . ASP A 1 178 ? 22.970 71.991 -46.316 1.00 38.75 178 ASP A O 1
ATOM 1459 N N . ARG A 1 179 ? 24.099 70.538 -47.599 1.00 37.81 179 ARG A N 1
ATOM 1460 C CA . ARG A 1 179 ? 25.477 71.087 -47.601 1.00 37.81 179 ARG A CA 1
ATOM 1461 C C . ARG A 1 179 ? 26.523 70.105 -48.156 1.00 37.81 179 ARG A C 1
ATOM 1463 O O . ARG A 1 179 ? 26.786 69.043 -47.606 1.00 37.81 179 ARG A O 1
ATOM 1470 N N . TRP A 1 180 ? 27.150 70.549 -49.238 1.00 39.31 180 TRP A N 1
ATOM 1471 C CA . TRP A 1 180 ? 28.341 70.031 -49.909 1.00 39.31 180 TRP A CA 1
ATOM 1472 C C . TRP A 1 180 ? 29.656 70.264 -49.128 1.00 39.31 180 TRP A C 1
ATOM 1474 O O . TRP A 1 180 ? 29.816 71.350 -48.577 1.00 39.31 180 TRP A O 1
ATOM 1484 N N . MET A 1 181 ? 30.599 69.307 -49.264 1.00 41.22 181 MET A N 1
ATOM 1485 C CA . MET A 1 181 ? 32.085 69.383 -49.133 1.00 41.22 181 MET A CA 1
ATOM 1486 C C . MET A 1 181 ? 32.646 69.775 -47.735 1.00 41.22 181 MET A C 1
ATOM 1488 O O . MET A 1 181 ? 32.008 70.501 -46.990 1.00 41.22 181 MET A O 1
ATOM 1492 N N . ASP A 1 182 ? 33.832 69.386 -47.253 1.00 41.50 182 ASP A N 1
ATOM 1493 C CA . ASP A 1 182 ? 35.072 68.850 -47.830 1.00 41.50 182 ASP A CA 1
ATOM 1494 C C . ASP A 1 182 ? 35.994 68.354 -46.676 1.00 41.50 182 ASP A C 1
ATOM 1496 O O . ASP A 1 182 ? 35.830 68.815 -45.545 1.00 41.50 182 ASP A O 1
ATOM 1500 N N . GLY A 1 183 ? 37.029 67.553 -46.979 1.00 34.59 183 GLY A N 1
ATOM 1501 C CA . GLY A 1 183 ? 38.299 67.527 -46.218 1.00 34.59 183 GLY A CA 1
ATOM 1502 C C . GLY A 1 183 ? 38.631 66.282 -45.366 1.00 34.59 183 GLY A C 1
ATOM 1503 O O . GLY A 1 183 ? 38.123 66.130 -44.261 1.00 34.59 183 GLY A O 1
ATOM 1504 N N . GLY A 1 184 ? 39.553 65.430 -45.854 1.00 31.61 184 GLY A N 1
ATOM 1505 C CA . GLY A 1 184 ? 40.236 64.349 -45.094 1.00 31.61 184 GLY A CA 1
ATOM 1506 C C . GLY A 1 184 ? 41.398 64.870 -44.218 1.00 31.61 184 GLY A C 1
ATOM 1507 O O . GLY A 1 184 ? 41.334 66.027 -43.809 1.00 31.61 184 GLY A O 1
ATOM 1508 N N . PRO A 1 185 ? 42.535 64.154 -44.028 1.00 55.56 185 PRO A N 1
ATOM 1509 C CA . PRO A 1 185 ? 42.820 62.705 -44.075 1.00 55.56 185 PRO A CA 1
ATOM 1510 C C . PRO A 1 185 ? 43.672 62.197 -42.861 1.00 55.56 185 PRO A C 1
ATOM 1512 O O . PRO A 1 185 ? 44.179 63.001 -42.087 1.00 55.56 185 PRO A O 1
ATOM 1515 N N . GLY A 1 186 ? 43.940 60.881 -42.778 1.00 38.41 186 GLY A N 1
ATOM 1516 C CA . GLY A 1 186 ? 45.259 60.353 -42.354 1.00 38.41 186 GLY A CA 1
ATOM 1517 C C . GLY A 1 186 ? 45.405 59.572 -41.030 1.00 38.41 186 GLY A C 1
ATOM 1518 O O . GLY A 1 186 ? 44.885 59.980 -39.999 1.00 38.41 186 GLY A O 1
ATOM 1519 N N . GLU A 1 187 ? 46.236 58.521 -41.121 1.00 40.84 187 GLU A N 1
ATOM 1520 C CA . GLU A 1 187 ? 47.142 57.942 -40.103 1.00 40.84 187 GLU A CA 1
ATOM 1521 C C . GLU A 1 187 ? 46.716 56.680 -39.312 1.00 40.84 187 GLU A C 1
ATOM 1523 O O . GLU A 1 187 ? 46.160 56.722 -38.220 1.00 40.84 187 GLU A O 1
ATOM 1528 N N . ASP A 1 188 ? 46.963 55.530 -39.952 1.00 41.34 188 ASP A N 1
ATOM 1529 C CA . ASP A 1 188 ? 47.943 54.475 -39.615 1.00 41.34 188 ASP A CA 1
ATOM 1530 C C . ASP A 1 188 ? 48.273 54.202 -38.127 1.00 41.34 188 ASP A C 1
ATOM 1532 O O . ASP A 1 188 ? 48.732 55.077 -37.397 1.00 41.34 188 ASP A O 1
ATOM 1536 N N . GLY A 1 189 ? 48.189 52.930 -37.713 1.00 37.81 189 GLY A N 1
ATOM 1537 C CA . GLY A 1 189 ? 48.733 52.456 -36.435 1.00 37.81 189 GLY A CA 1
ATOM 1538 C C . GLY A 1 189 ? 48.529 50.958 -36.199 1.00 37.81 189 GLY A C 1
ATOM 1539 O O . GLY A 1 189 ? 47.488 50.534 -35.710 1.00 37.81 189 GLY A O 1
ATOM 1540 N N . GLU A 1 190 ? 49.533 50.177 -36.586 1.00 39.78 190 GLU A N 1
ATOM 1541 C CA . GLU A 1 190 ? 49.708 48.729 -36.423 1.00 39.78 190 GLU A CA 1
ATOM 1542 C C . GLU A 1 190 ? 49.871 48.248 -34.960 1.00 39.78 190 GLU A C 1
ATOM 1544 O O . GLU A 1 190 ? 50.410 48.990 -34.147 1.00 39.78 190 GLU A O 1
ATOM 1549 N N . GLN A 1 191 ? 49.531 46.958 -34.732 1.00 42.47 191 GLN A N 1
ATOM 1550 C CA . GLN A 1 191 ? 50.246 45.944 -33.903 1.00 42.47 191 GLN A CA 1
ATOM 1551 C C . GLN A 1 191 ? 50.354 46.198 -32.371 1.00 42.47 191 GLN A C 1
ATOM 1553 O O . GLN A 1 191 ? 50.482 47.319 -31.913 1.00 42.47 191 GLN A O 1
ATOM 1558 N N . ASP A 1 192 ? 50.322 45.247 -31.435 1.00 39.81 192 ASP A N 1
ATOM 1559 C CA . ASP A 1 192 ? 50.356 43.784 -31.396 1.00 39.81 192 ASP A CA 1
ATOM 1560 C C . ASP A 1 192 ? 49.829 43.334 -30.017 1.00 39.81 192 ASP A C 1
ATOM 1562 O O . ASP A 1 192 ? 49.868 44.091 -29.043 1.00 39.81 192 ASP A O 1
ATOM 1566 N N . GLY A 1 193 ? 49.361 42.087 -29.926 1.00 42.31 193 GLY A N 1
ATOM 1567 C CA . GLY A 1 193 ? 49.018 41.423 -28.670 1.00 42.31 193 GLY A CA 1
ATOM 1568 C C . GLY A 1 193 ? 50.129 40.494 -28.172 1.00 42.31 193 GLY A C 1
ATOM 1569 O O . GLY A 1 193 ? 50.655 39.694 -28.935 1.00 42.31 193 GLY A O 1
ATOM 1570 N N . ASP A 1 194 ? 50.417 40.574 -26.876 1.00 39.38 194 ASP A N 1
ATOM 1571 C CA . ASP A 1 194 ? 51.047 39.560 -26.012 1.00 39.38 194 ASP A CA 1
ATOM 1572 C C . ASP A 1 194 ? 50.711 40.032 -24.579 1.00 39.38 194 ASP A C 1
ATOM 1574 O O . ASP A 1 194 ? 50.782 41.228 -24.310 1.00 39.38 194 ASP A O 1
ATOM 1578 N N . GLY A 1 195 ? 50.205 39.289 -23.601 1.00 40.44 195 GLY A N 1
ATOM 1579 C CA . GLY A 1 195 ? 50.381 37.910 -23.171 1.00 40.44 195 GLY A CA 1
ATOM 1580 C C . GLY A 1 195 ? 50.230 37.955 -21.634 1.00 40.44 195 GLY A C 1
ATOM 1581 O O . GLY A 1 195 ? 50.683 38.913 -21.008 1.00 40.44 195 GLY A O 1
ATOM 1582 N N . GLY A 1 196 ? 49.565 36.982 -21.000 1.00 34.72 196 GLY A N 1
ATOM 1583 C CA . GLY A 1 196 ? 49.506 36.922 -19.529 1.00 34.72 196 GLY A CA 1
ATOM 1584 C C . GLY A 1 196 ? 48.328 36.140 -18.950 1.00 34.72 196 GLY A C 1
ATOM 1585 O O . GLY A 1 196 ? 47.258 36.694 -18.731 1.00 34.72 196 GLY A O 1
ATOM 1586 N N . PHE A 1 197 ? 48.552 34.852 -18.688 1.00 43.69 197 PHE A N 1
ATOM 1587 C CA . PHE A 1 197 ? 47.690 33.970 -17.895 1.00 43.69 197 PHE A CA 1
ATOM 1588 C C . PHE A 1 197 ? 47.891 34.214 -16.391 1.00 43.69 197 PHE A C 1
ATOM 1590 O O . PHE A 1 197 ? 49.035 34.290 -15.949 1.00 43.69 197 PHE A O 1
ATOM 1597 N N . GLU A 1 198 ? 46.816 34.181 -15.598 1.00 41.09 198 GLU A N 1
ATOM 1598 C CA . GLU A 1 198 ? 46.896 33.976 -14.144 1.00 41.09 198 GLU A CA 1
ATOM 1599 C C . GLU A 1 198 ? 45.719 33.101 -13.664 1.00 41.09 198 GLU A C 1
ATOM 1601 O O . GLU A 1 198 ? 44.553 33.407 -13.913 1.00 41.09 198 GLU A O 1
ATOM 1606 N N . TYR A 1 199 ? 46.040 31.964 -13.033 1.00 42.50 199 TYR A N 1
ATOM 1607 C CA . TYR A 1 199 ? 45.096 31.030 -12.409 1.00 42.50 199 TYR A CA 1
ATOM 1608 C C . TYR A 1 199 ? 44.884 31.435 -10.943 1.00 42.50 199 TYR A C 1
ATOM 1610 O O . TYR A 1 199 ? 45.858 31.582 -10.210 1.00 42.50 199 TYR A O 1
ATOM 1618 N N . GLY A 1 200 ? 43.629 31.570 -10.505 1.00 40.00 200 GLY A N 1
ATOM 1619 C CA . GLY A 1 200 ? 43.272 31.767 -9.097 1.00 40.00 200 GLY A CA 1
ATOM 1620 C C . GLY A 1 200 ? 42.815 30.463 -8.438 1.00 40.00 200 GLY A C 1
ATOM 1621 O O . GLY A 1 200 ? 41.768 29.928 -8.795 1.00 40.00 200 GLY A O 1
ATOM 1622 N N . GLU A 1 201 ? 43.594 29.972 -7.472 1.00 44.97 201 GLU A N 1
ATOM 1623 C CA . GLU A 1 201 ? 43.202 28.954 -6.489 1.00 44.97 201 GLU A CA 1
ATOM 1624 C C . GLU A 1 201 ? 42.404 29.603 -5.341 1.00 44.97 201 GLU A C 1
ATOM 1626 O O . GLU A 1 201 ? 42.752 30.686 -4.871 1.00 44.97 201 GLU A O 1
ATOM 1631 N N . GLN A 1 202 ? 41.362 28.928 -4.847 1.00 40.44 202 GLN A N 1
ATOM 1632 C CA . GLN A 1 202 ? 40.639 29.293 -3.623 1.00 40.44 202 GLN A CA 1
ATOM 1633 C C . GLN A 1 202 ? 40.622 28.101 -2.660 1.00 40.44 202 GLN A C 1
ATOM 1635 O O . GLN A 1 202 ? 40.053 27.052 -2.962 1.00 40.44 202 GLN A O 1
ATOM 1640 N N . GLN A 1 203 ? 41.275 28.275 -1.507 1.00 46.66 203 GLN A N 1
ATOM 1641 C CA . GLN A 1 203 ? 41.139 27.425 -0.320 1.00 46.66 203 GLN A CA 1
ATOM 1642 C C . GLN A 1 203 ? 40.004 27.947 0.585 1.00 46.66 203 GLN A C 1
ATOM 1644 O O . GLN A 1 203 ? 39.702 29.141 0.531 1.00 46.66 203 GLN A O 1
ATOM 1649 N N . PRO A 1 204 ? 39.380 27.081 1.406 1.00 51.47 204 PRO A N 1
ATOM 1650 C CA . PRO A 1 204 ? 38.323 27.457 2.341 1.00 51.47 204 PRO A CA 1
ATOM 1651 C C . PRO A 1 204 ? 38.869 27.784 3.742 1.00 51.47 204 PRO A C 1
ATOM 1653 O O . PRO A 1 204 ? 39.785 27.117 4.220 1.00 51.47 204 PRO A O 1
ATOM 1656 N N . ASP A 1 205 ? 38.256 28.765 4.407 1.00 50.28 205 ASP A N 1
ATOM 1657 C CA . ASP A 1 205 ? 38.530 29.110 5.805 1.00 50.28 205 ASP A CA 1
ATOM 1658 C C . ASP A 1 205 ? 37.821 28.144 6.773 1.00 50.28 205 ASP A C 1
ATOM 1660 O O . ASP A 1 205 ? 36.610 27.912 6.697 1.00 50.28 205 ASP A O 1
ATOM 1664 N N . GLU A 1 206 ? 38.613 27.596 7.693 1.00 52.38 206 GLU A N 1
ATOM 1665 C CA . GLU A 1 206 ? 38.206 26.912 8.918 1.00 52.38 206 GLU A CA 1
ATOM 1666 C C . GLU A 1 206 ? 37.961 27.958 10.019 1.00 52.38 206 GLU A C 1
ATOM 1668 O O . GLU A 1 206 ? 38.793 28.841 10.190 1.00 52.38 206 GLU A O 1
ATOM 1673 N N . ASP A 1 207 ? 36.856 27.854 10.768 1.00 48.72 207 ASP A N 1
ATOM 1674 C CA . ASP A 1 207 ? 36.810 28.085 12.225 1.00 48.72 207 ASP A CA 1
ATOM 1675 C C . ASP A 1 207 ? 35.362 28.005 12.747 1.00 48.72 207 ASP A C 1
ATOM 1677 O O . ASP A 1 207 ? 34.548 28.879 12.474 1.00 48.72 207 ASP A O 1
ATOM 1681 N N . GLU A 1 208 ? 35.046 26.952 13.512 1.00 46.56 208 GLU A N 1
ATOM 1682 C CA . GLU A 1 208 ? 34.328 27.048 14.801 1.00 46.56 208 GLU A CA 1
ATOM 1683 C C . GLU A 1 208 ? 34.111 25.646 15.400 1.00 46.56 208 GLU A C 1
ATOM 1685 O O . GLU A 1 208 ? 33.182 24.911 15.059 1.00 46.56 208 GLU A O 1
ATOM 1690 N N . LEU A 1 209 ? 34.982 25.269 16.341 1.00 50.84 209 LEU A N 1
ATOM 1691 C CA . LEU A 1 209 ? 34.801 24.103 17.205 1.00 50.84 209 LEU A CA 1
ATOM 1692 C C . LEU A 1 209 ? 35.307 24.443 18.612 1.00 50.84 209 LEU A C 1
ATOM 1694 O O . LEU A 1 209 ? 36.509 24.512 18.837 1.00 50.84 209 LEU A O 1
ATOM 1698 N N . MET A 1 210 ? 34.374 24.667 19.541 1.00 52.12 210 MET A N 1
ATOM 1699 C CA . MET A 1 210 ? 34.311 24.095 20.900 1.00 52.12 210 MET A CA 1
ATOM 1700 C C . MET A 1 210 ? 33.570 25.020 21.874 1.00 52.12 210 MET A C 1
ATOM 1702 O O . MET A 1 210 ? 34.106 26.028 22.328 1.00 52.12 210 MET A O 1
ATOM 1706 N N . HIS A 1 211 ? 32.395 24.568 22.314 1.00 43.69 211 HIS A N 1
ATOM 1707 C CA . HIS A 1 211 ? 32.223 24.136 23.702 1.00 43.69 211 HIS A CA 1
ATOM 1708 C C . HIS A 1 211 ? 31.175 23.029 23.807 1.00 43.69 211 HIS A C 1
ATOM 1710 O O . HIS A 1 211 ? 30.153 23.112 23.093 1.00 43.69 211 HIS A O 1
#